Protein AF-A0A2H0A966-F1 (afdb_monomer_lite)

Sequence (208 aa):
MRVNFIVGMLAVIFGCLIMTAAPAPGAFFQKEFVVCQDQGNDVLCDPYVVRKDDYVTRLFQQRGEIAYRDFPMFLEIFKRLNPSVKNIDLIYPGQRVLVPLKIIAPNTLKGQATGTVTIPLITITNIPQQLQRNSLNYVVQPGDCVSALIAQKFGRYSTQPYKEAVEIFKYLNPQIKDLNRIHVGQAINIPVATVREEAWYPEVFDEA

pLDDT: mean 84.5, std 16.96, range [35.44, 98.06]

Secondary structure (DSSP, 8-state):
--------------------PPPPTTGGGEEEEEEEEETTEEEEEEEEE--TT--HHHHHHHH----GGGHHHHHHHHHHH-TT-SSTT---TT-EEEEEEEEE-TTSSTTGGGTEEEEEGGGTSSHHHHHHHTEEEEEPPTT--HHHHHHHHH-STTSHHHHHHHHHHHHH-TT-S-TT---TT-EEEEEPGGGGGSTTHHHHHT--

Structure (mmCIF, N/CA/C/O backbone):
data_AF-A0A2H0A966-F1
#
_entry.id   AF-A0A2H0A966-F1
#
loop_
_atom_site.group_PDB
_atom_site.id
_atom_site.type_symbol
_atom_site.label_atom_id
_atom_site.label_alt_id
_atom_site.label_comp_id
_atom_site.label_asym_id
_atom_site.label_entity_id
_atom_site.label_seq_id
_atom_site.pdbx_PDB_ins_code
_atom_site.Cartn_x
_atom_site.Cartn_y
_atom_site.Cartn_z
_atom_site.occupancy
_atom_site.B_iso_or_equiv
_atom_site.auth_seq_id
_atom_site.auth_comp_id
_atom_site.auth_asym_id
_atom_site.auth_atom_id
_atom_site.pdbx_PDB_model_num
ATOM 1 N N . MET A 1 1 ? 19.000 79.079 -10.962 1.00 39.50 1 MET A N 1
ATOM 2 C CA . MET A 1 1 ? 17.948 79.527 -11.903 1.00 39.50 1 MET A CA 1
ATOM 3 C C . MET A 1 1 ? 18.004 78.603 -13.116 1.00 39.50 1 MET A C 1
ATOM 5 O O . MET A 1 1 ? 19.088 78.483 -13.666 1.00 39.50 1 MET A O 1
ATOM 9 N N . ARG A 1 2 ? 16.861 77.995 -13.493 1.00 35.44 2 ARG A N 1
ATOM 10 C CA . ARG A 1 2 ? 16.616 77.072 -14.637 1.00 35.44 2 ARG A CA 1
ATOM 11 C C . ARG A 1 2 ? 17.158 75.637 -14.506 1.00 35.44 2 ARG A C 1
ATOM 13 O O . ARG A 1 2 ? 18.263 75.476 -14.021 1.00 35.44 2 ARG A O 1
ATOM 20 N N . VAL A 1 3 ? 16.541 74.568 -15.021 1.00 38.81 3 VAL A N 1
ATOM 21 C CA . VAL A 1 3 ? 15.155 74.060 -15.213 1.00 38.81 3 VAL A CA 1
ATOM 22 C C . VAL A 1 3 ? 15.354 72.631 -15.778 1.00 38.81 3 VAL A C 1
ATOM 24 O O . VAL A 1 3 ? 16.188 72.468 -16.658 1.00 38.81 3 VAL A O 1
ATOM 27 N N . ASN A 1 4 ? 14.598 71.658 -15.249 1.00 42.19 4 ASN A N 1
ATOM 28 C CA . ASN A 1 4 ? 14.149 70.345 -15.768 1.00 42.19 4 ASN A CA 1
ATOM 29 C C . ASN A 1 4 ? 15.058 69.434 -16.620 1.00 42.19 4 ASN A C 1
ATOM 31 O O . ASN A 1 4 ? 15.501 69.832 -17.685 1.00 42.19 4 ASN A O 1
ATOM 35 N N . PHE A 1 5 ? 15.065 68.131 -16.291 1.00 38.97 5 PHE A N 1
ATOM 36 C CA . PHE A 1 5 ? 14.658 67.080 -17.242 1.00 38.97 5 PHE A CA 1
ATOM 37 C C . PHE A 1 5 ? 14.145 65.827 -16.504 1.00 38.97 5 PHE A C 1
ATOM 39 O O . PHE A 1 5 ? 14.788 65.304 -15.599 1.00 38.97 5 PHE A O 1
ATOM 46 N N . ILE A 1 6 ? 12.949 65.384 -16.892 1.00 48.88 6 ILE A N 1
ATOM 47 C CA . ILE A 1 6 ? 12.287 64.137 -16.493 1.00 48.88 6 ILE A CA 1
ATOM 48 C C . ILE A 1 6 ? 12.904 63.002 -17.310 1.00 48.88 6 ILE A C 1
ATOM 50 O O . ILE A 1 6 ? 12.889 63.106 -18.531 1.00 48.88 6 ILE A O 1
ATOM 54 N N . VAL A 1 7 ? 13.327 61.903 -16.678 1.00 44.69 7 VAL A N 1
ATOM 55 C CA . VAL A 1 7 ? 13.296 60.563 -17.294 1.00 44.69 7 VAL A CA 1
ATOM 56 C C . VAL A 1 7 ? 13.016 59.543 -16.192 1.00 44.69 7 VAL A C 1
ATOM 58 O O . VAL A 1 7 ? 13.823 59.345 -15.287 1.00 44.69 7 VAL A O 1
ATOM 61 N N . GLY A 1 8 ? 11.837 58.928 -16.253 1.00 45.62 8 GLY A N 1
ATOM 62 C CA . GLY A 1 8 ? 11.511 57.758 -15.452 1.00 45.62 8 GLY A CA 1
ATOM 63 C C . GLY A 1 8 ? 12.193 56.511 -16.005 1.00 45.62 8 GLY A C 1
ATOM 64 O O . GLY A 1 8 ? 12.376 56.379 -17.212 1.00 45.62 8 GLY A O 1
ATOM 65 N N . MET A 1 9 ? 12.514 55.565 -15.126 1.00 41.78 9 MET A N 1
ATOM 66 C CA . MET A 1 9 ? 12.779 54.192 -15.539 1.00 41.78 9 MET A CA 1
ATOM 67 C C . MET A 1 9 ? 12.263 53.230 -14.468 1.00 41.78 9 MET A C 1
ATOM 69 O O . MET A 1 9 ? 12.910 52.956 -13.461 1.00 41.78 9 MET A O 1
ATOM 73 N N . LEU A 1 10 ? 11.040 52.755 -14.703 1.00 45.50 10 LEU A N 1
ATOM 74 C CA . LEU A 1 10 ? 10.488 51.532 -14.134 1.00 45.50 10 LEU A CA 1
ATOM 75 C C . LEU A 1 10 ? 11.339 50.357 -14.632 1.00 45.50 10 LEU A C 1
ATOM 77 O O . LEU A 1 10 ? 11.294 50.028 -15.815 1.00 45.50 10 LEU A O 1
ATOM 81 N N . ALA A 1 11 ? 12.085 49.709 -13.742 1.00 43.91 11 ALA A N 1
ATOM 82 C CA . ALA A 1 11 ? 12.645 48.388 -14.001 1.00 43.91 11 ALA A CA 1
ATOM 83 C C . ALA A 1 11 ? 11.802 47.360 -13.241 1.00 43.91 11 ALA A C 1
ATOM 85 O O . ALA A 1 11 ? 11.910 47.195 -12.027 1.00 43.91 11 ALA A O 1
ATOM 86 N N . VAL A 1 12 ? 10.902 46.716 -13.979 1.00 43.62 12 VAL A N 1
ATOM 87 C CA . VAL A 1 12 ? 10.066 45.607 -13.522 1.00 43.62 12 VAL A CA 1
ATOM 88 C C . VAL A 1 12 ? 10.977 44.408 -13.252 1.00 43.62 12 VAL A C 1
ATOM 90 O O . VAL A 1 12 ? 11.483 43.784 -14.182 1.00 43.62 12 VAL A O 1
ATOM 93 N N . ILE A 1 13 ? 11.194 44.071 -11.980 1.00 48.94 13 ILE A N 1
ATOM 94 C CA . ILE A 1 13 ? 11.837 42.810 -11.593 1.00 48.94 13 ILE A CA 1
ATOM 95 C C . ILE A 1 13 ? 10.749 41.735 -11.606 1.00 48.94 13 ILE A C 1
ATOM 97 O O . ILE A 1 13 ? 10.091 41.490 -10.601 1.00 48.94 13 ILE A O 1
ATOM 101 N N . PHE A 1 14 ? 10.541 41.101 -12.759 1.00 46.38 14 PHE A N 1
ATOM 102 C CA . PHE A 1 14 ? 9.759 39.867 -12.851 1.00 46.38 14 PHE A CA 1
ATOM 103 C C . PHE A 1 14 ? 10.709 38.687 -13.060 1.00 46.38 14 PHE A C 1
ATOM 105 O O . PHE A 1 14 ? 10.759 38.056 -14.111 1.00 46.38 14 PHE A O 1
ATOM 112 N N . GLY A 1 15 ? 11.517 38.413 -12.036 1.00 41.03 15 GLY A N 1
ATOM 113 C CA . GLY A 1 15 ? 12.249 37.156 -11.925 1.00 41.03 15 GLY A CA 1
ATOM 114 C C . GLY A 1 15 ? 11.288 36.072 -11.456 1.00 41.03 15 GLY A C 1
ATOM 115 O O . GLY A 1 15 ? 11.252 35.749 -10.273 1.00 41.03 15 GLY A O 1
ATOM 116 N N . CYS A 1 16 ? 10.464 35.552 -12.366 1.00 38.97 16 CYS A N 1
ATOM 117 C CA . CYS A 1 16 ? 9.608 34.406 -12.092 1.00 38.97 16 CYS A CA 1
ATOM 118 C C . CYS A 1 16 ? 10.504 33.166 -11.970 1.00 38.97 16 CYS A C 1
ATOM 120 O O . CYS A 1 16 ? 10.826 32.502 -12.954 1.00 38.97 16 CYS A O 1
ATOM 122 N N . LEU A 1 17 ? 10.969 32.896 -10.750 1.00 38.94 17 LEU A N 1
ATOM 123 C CA . LEU A 1 17 ? 11.635 31.654 -10.395 1.00 38.94 17 LEU A CA 1
ATOM 124 C C . LEU A 1 17 ? 10.557 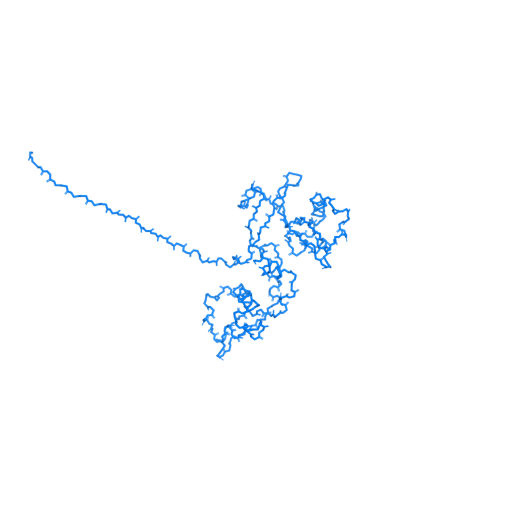30.565 -10.373 1.00 38.94 17 LEU A C 1
ATOM 126 O O . LEU A 1 17 ? 9.984 30.260 -9.329 1.00 38.94 17 LEU A O 1
ATOM 130 N N . ILE A 1 18 ? 10.232 30.004 -11.538 1.00 45.25 18 ILE A N 1
ATOM 131 C CA . ILE A 1 18 ? 9.401 28.803 -11.597 1.00 45.25 18 ILE A CA 1
ATOM 132 C C . ILE A 1 18 ? 10.290 27.650 -11.128 1.00 45.25 18 ILE A C 1
ATOM 134 O O . ILE A 1 18 ? 10.913 26.941 -11.913 1.00 45.25 18 ILE A O 1
ATOM 138 N N . MET A 1 19 ? 10.390 27.499 -9.809 1.00 36.38 19 MET A N 1
ATOM 139 C CA . MET A 1 19 ? 10.811 26.262 -9.170 1.00 36.38 19 MET A CA 1
ATOM 140 C C . MET A 1 19 ? 9.744 25.222 -9.514 1.00 36.38 19 MET A C 1
ATOM 142 O O . MET A 1 19 ? 8.790 25.024 -8.766 1.00 36.38 19 MET A O 1
ATOM 146 N N . THR A 1 20 ? 9.858 24.574 -10.673 1.00 43.41 20 THR A N 1
ATOM 147 C CA . THR A 1 20 ? 9.133 23.327 -10.900 1.00 43.41 20 THR A CA 1
ATOM 148 C C . THR A 1 20 ? 9.762 22.313 -9.955 1.00 43.41 20 THR A C 1
ATOM 150 O O . THR A 1 20 ? 10.803 21.729 -10.261 1.00 43.41 20 THR A O 1
ATOM 153 N N . ALA A 1 21 ? 9.186 22.166 -8.761 1.00 44.03 21 ALA A N 1
ATOM 154 C CA . ALA A 1 21 ? 9.512 21.056 -7.888 1.00 44.03 21 ALA A CA 1
ATOM 155 C C . ALA A 1 21 ? 9.319 19.783 -8.717 1.00 44.03 21 ALA A C 1
ATOM 157 O O . ALA A 1 21 ? 8.218 19.523 -9.207 1.00 44.03 21 ALA A O 1
ATOM 158 N N . ALA A 1 22 ? 10.400 19.033 -8.945 1.00 46.06 22 ALA A N 1
ATOM 159 C CA . ALA A 1 22 ? 10.276 17.704 -9.522 1.00 46.06 22 ALA A CA 1
ATOM 160 C C . ALA A 1 22 ? 9.264 16.933 -8.659 1.00 46.06 22 ALA A C 1
ATOM 162 O O . ALA A 1 22 ? 9.348 17.041 -7.429 1.00 46.06 22 ALA A O 1
ATOM 163 N N . PRO A 1 23 ? 8.296 16.210 -9.251 1.00 47.56 23 PRO A N 1
ATOM 164 C CA . PRO A 1 23 ? 7.365 15.425 -8.460 1.00 47.56 23 PRO A CA 1
ATOM 165 C C . PRO A 1 23 ? 8.189 14.503 -7.566 1.00 47.56 23 PRO A C 1
ATOM 167 O O . PRO A 1 23 ? 9.030 13.740 -8.048 1.00 47.56 23 PRO A O 1
ATOM 170 N N . ALA A 1 24 ? 8.015 14.654 -6.253 1.00 53.97 24 ALA A N 1
ATOM 171 C CA . ALA A 1 24 ? 8.735 13.847 -5.288 1.00 53.97 24 ALA A CA 1
ATOM 172 C C . ALA A 1 24 ? 8.464 12.364 -5.596 1.00 53.97 24 ALA A C 1
ATOM 174 O O . ALA A 1 24 ? 7.311 12.015 -5.885 1.00 53.97 24 ALA A O 1
ATOM 175 N N . PRO A 1 25 ? 9.482 11.485 -5.536 1.00 48.81 25 PRO A N 1
ATOM 176 C CA . PRO A 1 25 ? 9.254 10.046 -5.513 1.00 48.81 25 PRO A CA 1
ATOM 17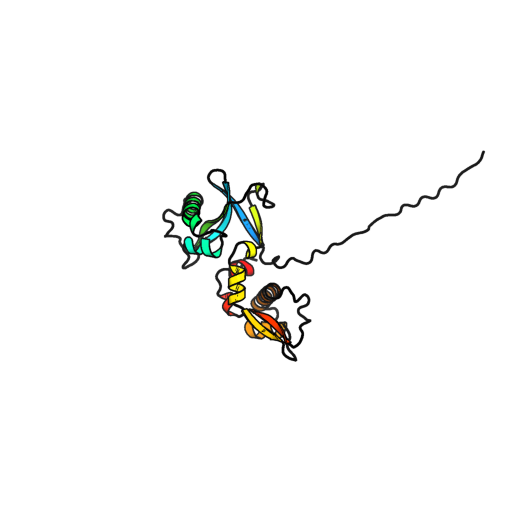7 C C . PRO A 1 25 ? 8.192 9.732 -4.448 1.00 48.81 25 PRO A C 1
ATOM 179 O O . PRO A 1 25 ? 8.438 9.925 -3.261 1.00 48.81 25 PRO A O 1
ATOM 182 N N . GLY A 1 26 ? 6.981 9.351 -4.868 1.00 53.91 26 GLY A N 1
ATOM 183 C CA . GLY A 1 26 ? 5.851 9.152 -3.950 1.00 53.91 26 GLY A CA 1
ATOM 184 C C . GLY A 1 26 ? 4.602 10.007 -4.187 1.00 53.91 26 GLY A C 1
ATOM 185 O O . GLY A 1 26 ? 3.620 9.816 -3.472 1.00 53.91 26 GLY A O 1
ATOM 186 N N . ALA A 1 27 ? 4.581 10.916 -5.169 1.00 58.97 27 ALA A N 1
ATOM 187 C CA . ALA A 1 27 ? 3.373 11.695 -5.487 1.00 58.97 27 ALA A CA 1
ATOM 188 C C . ALA A 1 27 ? 2.155 10.813 -5.848 1.00 58.97 27 ALA A C 1
ATOM 190 O O . ALA A 1 27 ? 1.026 11.187 -5.561 1.00 58.97 27 ALA A O 1
ATOM 191 N N . PHE A 1 28 ? 2.392 9.620 -6.402 1.00 63.03 28 PHE A N 1
ATOM 192 C CA . PHE A 1 28 ? 1.354 8.640 -6.750 1.00 63.03 28 PHE A CA 1
ATOM 193 C C . PHE A 1 28 ? 0.860 7.791 -5.574 1.00 63.03 28 PHE A C 1
ATOM 195 O O . PHE A 1 28 ? -0.130 7.090 -5.709 1.00 63.03 28 PHE A O 1
ATOM 202 N N . PHE A 1 29 ? 1.529 7.849 -4.423 1.00 74.38 29 PHE A N 1
ATOM 203 C CA . PHE A 1 29 ? 1.166 7.064 -3.245 1.00 74.38 29 PHE A CA 1
ATOM 204 C C . PHE A 1 29 ? 0.503 7.929 -2.169 1.00 74.38 29 PHE A C 1
ATOM 206 O O . PHE A 1 29 ? 0.542 7.564 -1.006 1.00 74.38 29 PHE A O 1
ATOM 213 N N . GLN A 1 30 ? -0.035 9.106 -2.488 1.00 80.94 30 GLN A N 1
ATOM 214 C CA . GLN A 1 30 ? -0.680 9.951 -1.477 1.00 80.94 30 GLN A CA 1
ATOM 215 C C . GLN A 1 30 ? -2.037 9.368 -1.079 1.00 80.94 30 GLN A C 1
ATOM 217 O O . GLN A 1 30 ? -2.846 9.055 -1.945 1.00 80.94 30 GLN A O 1
ATOM 222 N N . LYS A 1 31 ? -2.294 9.267 0.226 1.00 85.00 31 LYS A N 1
ATOM 223 C CA . LYS A 1 31 ? -3.598 8.883 0.774 1.00 85.00 31 LYS A CA 1
ATOM 224 C C . LYS A 1 31 ? -3.999 9.862 1.877 1.00 85.00 31 LYS A C 1
ATOM 226 O O . LYS A 1 31 ? -3.141 10.433 2.557 1.00 85.00 31 LYS A O 1
ATOM 231 N N . GLU A 1 32 ? -5.301 10.080 2.026 1.00 88.94 32 GLU A N 1
ATOM 232 C CA . GLU A 1 32 ? -5.861 10.825 3.151 1.00 88.94 32 GLU A CA 1
ATOM 233 C C . GLU A 1 32 ? -6.020 9.926 4.379 1.00 88.94 32 GLU A C 1
ATOM 235 O O . GLU A 1 32 ? -6.570 8.827 4.311 1.00 88.94 32 GLU A O 1
ATOM 240 N N . PHE A 1 33 ? -5.557 10.428 5.516 1.00 91.75 33 PHE A N 1
ATOM 241 C CA . PHE A 1 33 ? -5.664 9.797 6.823 1.00 91.75 33 PHE A CA 1
ATOM 242 C C . PHE A 1 33 ? -6.430 10.707 7.760 1.00 91.75 33 PHE A C 1
ATOM 244 O O . PHE A 1 33 ? -6.385 11.931 7.639 1.00 91.75 33 PHE A O 1
ATOM 251 N N . VAL A 1 34 ? -7.095 10.104 8.733 1.00 95.00 34 VAL A N 1
ATOM 252 C CA . VAL A 1 34 ? -7.876 10.827 9.733 1.00 95.00 34 VAL A CA 1
ATOM 253 C C . VAL A 1 34 ? -7.037 10.994 10.990 1.00 95.00 34 VAL A C 1
ATOM 255 O O . VAL A 1 34 ? -6.299 10.093 11.379 1.00 95.00 34 VAL A O 1
ATOM 258 N N . VAL A 1 35 ? -7.156 12.143 11.645 1.00 95.69 35 VAL A N 1
ATOM 259 C CA . VAL A 1 35 ? -6.609 12.343 12.987 1.00 95.69 35 VAL A CA 1
ATOM 260 C C . VAL A 1 35 ? -7.732 12.121 13.989 1.00 95.69 35 VAL A C 1
ATOM 262 O O . VAL A 1 35 ? -8.667 12.914 14.083 1.00 95.69 35 VAL A O 1
ATOM 265 N N . CYS A 1 36 ? -7.650 11.012 14.716 1.00 95.12 36 CYS A N 1
ATOM 266 C CA . CYS A 1 36 ? -8.582 10.655 15.773 1.00 95.12 36 CYS A CA 1
ATOM 267 C C . CYS A 1 36 ? -8.100 11.212 17.118 1.00 95.12 36 CYS A C 1
ATOM 269 O O . CYS A 1 36 ? -6.903 11.231 17.387 1.00 95.12 36 CYS A O 1
ATOM 271 N N . GLN A 1 37 ? -9.029 11.595 17.991 1.00 94.81 37 GLN A N 1
ATOM 272 C CA . GLN A 1 37 ? -8.729 11.877 19.396 1.00 94.81 37 GLN A CA 1
ATOM 273 C C . GLN A 1 37 ? -8.962 10.620 20.232 1.00 94.81 37 GLN A C 1
ATOM 275 O O . GLN A 1 37 ? -10.067 10.077 20.222 1.00 94.81 37 GLN A O 1
ATOM 280 N N . ASP A 1 38 ? -7.955 10.188 20.989 1.00 95.69 38 ASP A N 1
ATOM 281 C CA . ASP A 1 38 ? -8.101 9.126 21.985 1.00 95.69 38 ASP A CA 1
ATOM 282 C C . ASP A 1 38 ? -7.413 9.514 23.297 1.00 95.69 38 ASP A C 1
ATOM 284 O O . ASP A 1 38 ? -6.197 9.690 23.362 1.00 95.69 38 ASP A O 1
ATOM 288 N N . GLN A 1 39 ? -8.216 9.675 24.355 1.00 94.50 39 GLN A N 1
ATOM 289 C CA . GLN A 1 39 ? -7.746 9.994 25.711 1.00 94.50 39 GLN A CA 1
ATOM 290 C C . GLN A 1 39 ? -6.785 11.202 25.781 1.00 94.50 39 GLN A C 1
ATOM 292 O O . GLN A 1 39 ? -5.843 11.213 26.569 1.00 94.50 39 GLN A O 1
ATOM 297 N N . GLY A 1 40 ? -7.034 12.228 24.960 1.00 91.62 40 GLY A N 1
ATOM 298 C CA . GLY A 1 40 ? -6.217 13.445 24.895 1.00 91.62 40 GLY A CA 1
ATOM 299 C C . GLY A 1 40 ? -4.986 13.347 23.990 1.00 91.62 40 GLY A C 1
ATOM 300 O O . GLY A 1 40 ? -4.182 14.276 23.979 1.00 91.62 40 GLY A O 1
ATOM 301 N N . ASN A 1 41 ? -4.835 12.251 23.242 1.00 94.44 41 ASN A N 1
ATOM 302 C CA . ASN A 1 41 ? -3.789 12.086 22.241 1.00 94.44 41 ASN A CA 1
ATOM 303 C C . ASN A 1 41 ? -4.366 12.164 20.827 1.00 94.44 41 ASN A C 1
ATOM 305 O O . ASN A 1 41 ? -5.414 11.579 20.538 1.00 94.44 41 ASN A O 1
ATOM 309 N N . ASP A 1 42 ? -3.611 12.793 19.931 1.00 95.56 42 ASP A N 1
ATOM 310 C CA . ASP A 1 42 ? -3.845 12.718 18.495 1.00 95.56 42 ASP A CA 1
ATOM 311 C C . ASP A 1 42 ? -3.308 11.380 17.975 1.00 95.56 42 ASP A C 1
ATOM 313 O O . ASP A 1 42 ? -2.128 11.047 18.130 1.00 95.56 42 ASP A O 1
ATOM 317 N N . VAL A 1 43 ? -4.173 10.611 17.324 1.00 95.19 43 VAL A N 1
ATOM 318 C CA . VAL A 1 43 ? -3.846 9.318 16.730 1.00 95.19 43 VAL A CA 1
ATOM 319 C C . VAL A 1 43 ? -4.049 9.410 15.228 1.00 95.19 43 VAL A C 1
ATOM 321 O O . VAL A 1 43 ? -5.142 9.715 14.755 1.00 95.19 43 VAL A O 1
ATOM 324 N N . LEU A 1 44 ? -2.998 9.124 14.466 1.00 94.69 44 LEU A N 1
ATOM 325 C CA . LEU A 1 44 ? -3.110 8.976 13.022 1.00 94.69 44 LEU A CA 1
ATOM 326 C C . LEU A 1 44 ? -3.840 7.666 12.717 1.00 94.69 44 LEU A C 1
ATOM 328 O O . LEU A 1 44 ? -3.378 6.599 13.120 1.00 94.69 44 LEU A O 1
ATOM 332 N N . CYS A 1 45 ? -4.956 7.752 12.007 1.00 94.62 45 CYS A N 1
ATOM 333 C CA . CYS A 1 45 ? -5.847 6.646 11.694 1.00 94.62 45 CYS A CA 1
ATOM 334 C C . CYS A 1 45 ? -5.973 6.455 10.182 1.00 94.62 45 CYS A C 1
ATOM 336 O O . CYS A 1 45 ? -6.168 7.420 9.444 1.00 94.62 45 CYS A O 1
ATOM 338 N N . ASP A 1 46 ? -5.949 5.202 9.737 1.00 92.69 46 ASP A N 1
ATOM 339 C CA . ASP A 1 46 ? -6.302 4.812 8.376 1.00 92.69 46 ASP A CA 1
ATOM 340 C C . ASP A 1 46 ? -7.769 4.360 8.307 1.00 92.69 46 ASP A C 1
ATOM 342 O O . ASP A 1 46 ? -8.116 3.336 8.912 1.00 92.69 46 ASP A O 1
ATOM 346 N N . PRO A 1 47 ? -8.651 5.089 7.599 1.00 93.00 47 PRO A N 1
ATOM 347 C CA . PRO A 1 47 ? -9.955 4.570 7.219 1.00 93.00 47 PRO A CA 1
ATOM 348 C C . PRO A 1 47 ? -9.780 3.357 6.304 1.00 93.00 47 PRO A C 1
ATOM 3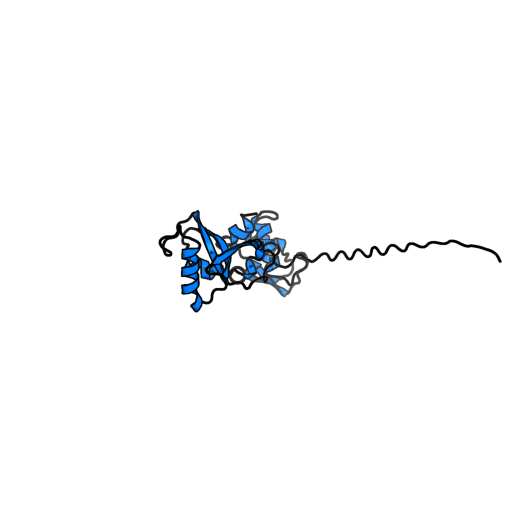50 O O . PRO A 1 47 ? -9.201 3.446 5.219 1.00 93.00 47 PRO A O 1
ATOM 353 N N . TYR A 1 48 ? -10.303 2.215 6.736 1.00 91.38 48 TYR A N 1
ATOM 354 C CA . TYR A 1 48 ? -10.093 0.952 6.047 1.00 91.38 48 TYR A CA 1
ATOM 355 C C . TYR A 1 48 ? -11.384 0.153 5.896 1.00 91.38 48 TYR A C 1
ATOM 357 O O . TYR A 1 48 ? -12.215 0.091 6.805 1.00 91.38 48 TYR A O 1
ATOM 365 N N . VAL A 1 49 ? -11.533 -0.480 4.734 1.00 92.31 49 VAL A N 1
ATOM 366 C CA . VAL A 1 49 ? -12.581 -1.464 4.467 1.00 92.31 49 VAL A CA 1
ATOM 367 C C . VAL A 1 49 ? -11.955 -2.843 4.591 1.00 92.31 49 VAL A C 1
ATOM 369 O O . VAL A 1 49 ? -11.112 -3.224 3.783 1.00 92.31 49 VAL A O 1
ATOM 372 N N . VAL A 1 50 ? -12.376 -3.586 5.609 1.00 92.75 50 VAL A N 1
ATOM 373 C CA . VAL A 1 50 ? -11.878 -4.929 5.909 1.00 92.75 50 VAL A CA 1
ATOM 374 C C . VAL A 1 50 ? -12.035 -5.836 4.691 1.00 92.75 50 VAL A C 1
ATOM 376 O O . VAL A 1 50 ? -13.086 -5.860 4.049 1.00 92.75 50 VAL A O 1
ATOM 379 N N . ARG A 1 51 ? -10.994 -6.601 4.372 1.00 90.88 51 ARG A N 1
ATOM 380 C CA . ARG A 1 51 ? -10.982 -7.574 3.280 1.00 90.88 51 ARG A CA 1
ATOM 381 C C . ARG A 1 51 ? -11.072 -8.996 3.805 1.00 90.88 51 ARG A C 1
ATOM 383 O O . ARG A 1 51 ? -11.011 -9.266 5.003 1.00 90.88 51 ARG A O 1
ATOM 390 N N . LYS A 1 52 ? -11.249 -9.930 2.872 1.00 90.19 52 LYS A N 1
ATOM 391 C CA . LYS A 1 52 ? -11.177 -11.356 3.173 1.00 90.19 52 LYS A CA 1
ATOM 392 C C . LYS A 1 52 ? -9.816 -11.685 3.798 1.00 90.19 52 LYS A C 1
ATOM 394 O O . LYS A 1 52 ? -8.793 -11.196 3.334 1.00 90.19 52 LYS A O 1
ATOM 399 N N . ASP A 1 53 ? -9.843 -12.518 4.835 1.00 89.50 53 ASP A N 1
ATOM 400 C CA . ASP A 1 53 ? -8.675 -13.004 5.579 1.00 89.50 53 ASP A CA 1
ATOM 401 C C . ASP A 1 53 ? -7.922 -11.935 6.397 1.00 89.50 53 ASP A C 1
ATOM 403 O O . ASP A 1 53 ? -6.836 -12.210 6.913 1.00 89.50 53 ASP A O 1
ATOM 407 N N . ASP A 1 54 ? -8.491 -10.737 6.561 1.00 91.88 54 ASP A N 1
ATOM 408 C CA . ASP A 1 54 ? -7.957 -9.726 7.471 1.00 91.88 54 ASP A CA 1
ATOM 409 C C . ASP A 1 54 ? -8.224 -10.068 8.939 1.00 91.88 54 ASP A C 1
ATOM 411 O O . ASP A 1 54 ? -9.270 -10.592 9.318 1.00 91.88 54 ASP A O 1
ATOM 415 N N . TYR A 1 55 ? -7.273 -9.687 9.786 1.00 93.88 55 TYR A N 1
ATOM 416 C CA . TYR A 1 55 ? -7.412 -9.645 11.237 1.00 93.88 55 TYR A CA 1
ATOM 417 C C . TYR A 1 55 ? -6.615 -8.452 11.770 1.00 93.88 55 TYR A C 1
ATOM 419 O O . TYR A 1 55 ? -5.638 -8.014 11.158 1.00 93.88 55 TYR A O 1
ATOM 427 N N . VAL A 1 56 ? -7.025 -7.902 12.912 1.00 92.69 56 VAL A N 1
ATOM 428 C CA . VAL A 1 56 ? -6.558 -6.581 13.372 1.00 92.69 56 VAL A CA 1
ATOM 429 C C . VAL A 1 56 ? -5.040 -6.506 13.541 1.00 92.69 56 VAL A C 1
ATOM 431 O O . VAL A 1 56 ? -4.419 -5.532 13.116 1.00 92.69 56 VAL A O 1
ATOM 434 N N . THR A 1 57 ? -4.404 -7.551 14.076 1.00 90.06 57 THR A N 1
ATOM 435 C CA . THR A 1 57 ? -2.943 -7.552 14.252 1.00 90.06 57 THR A CA 1
ATOM 436 C C . THR A 1 57 ? -2.183 -7.535 12.921 1.00 90.06 57 THR A C 1
ATOM 438 O O . THR A 1 57 ? -1.130 -6.905 12.849 1.00 90.06 57 THR A O 1
ATOM 441 N N . ARG A 1 58 ? -2.719 -8.131 11.842 1.00 89.00 58 ARG A N 1
ATOM 442 C CA . ARG A 1 58 ? -2.147 -8.010 10.487 1.00 89.00 58 ARG A CA 1
ATOM 443 C C . ARG A 1 58 ? -2.250 -6.580 9.973 1.00 89.00 58 ARG A C 1
ATOM 445 O O . ARG A 1 58 ? -1.284 -6.083 9.403 1.00 89.00 58 ARG A O 1
ATOM 452 N N . LEU A 1 59 ? -3.385 -5.916 10.194 1.00 90.12 59 LEU A N 1
ATOM 453 C CA . LEU A 1 59 ? -3.577 -4.529 9.762 1.00 90.12 59 LEU A CA 1
ATOM 454 C C . LEU A 1 59 ? -2.556 -3.598 10.425 1.00 90.12 59 LEU A C 1
ATOM 456 O O . LEU A 1 59 ? -1.924 -2.802 9.735 1.00 90.12 59 LEU A O 1
ATOM 460 N N . PHE A 1 60 ? -2.313 -3.762 11.728 1.00 90.44 60 PHE A N 1
ATOM 461 C CA . PHE A 1 60 ? -1.264 -3.022 12.439 1.00 90.44 60 PHE A CA 1
ATOM 462 C C . PHE A 1 60 ? 0.127 -3.299 11.887 1.00 90.44 60 PHE A C 1
ATOM 464 O O . PHE A 1 60 ? 0.883 -2.365 11.644 1.00 90.44 60 PHE A O 1
ATOM 471 N N . GLN A 1 61 ? 0.451 -4.569 11.637 1.00 86.19 61 GLN A N 1
ATOM 472 C CA . GLN A 1 61 ? 1.745 -4.943 11.072 1.00 86.19 61 GLN A CA 1
ATOM 473 C C . GLN A 1 61 ? 1.971 -4.361 9.676 1.00 86.19 61 GLN A C 1
ATOM 475 O O . GLN A 1 61 ? 3.108 -4.059 9.339 1.00 86.19 61 GLN A O 1
ATOM 480 N N . GLN A 1 62 ? 0.927 -4.239 8.853 1.00 83.88 62 GLN A N 1
ATOM 481 C CA . GLN A 1 62 ? 1.044 -3.793 7.462 1.00 83.88 62 GLN A CA 1
ATOM 482 C C . GLN A 1 62 ? 1.006 -2.269 7.293 1.00 83.88 62 GLN A C 1
ATOM 484 O O . GLN A 1 62 ? 1.601 -1.764 6.337 1.00 83.88 62 GLN A O 1
ATOM 489 N N . ARG A 1 63 ? 0.297 -1.555 8.178 1.00 81.31 63 ARG A N 1
ATOM 490 C CA . ARG A 1 63 ? -0.063 -0.137 7.992 1.00 81.31 63 ARG A CA 1
ATOM 491 C C . ARG A 1 63 ? 0.455 0.809 9.072 1.00 81.31 63 ARG A C 1
ATOM 493 O O . ARG A 1 63 ? 0.323 2.015 8.904 1.00 81.31 63 ARG A O 1
ATOM 500 N N . GLY A 1 64 ? 0.945 0.283 10.194 1.00 75.12 64 GLY A N 1
ATOM 501 C CA . GLY A 1 64 ? 1.340 1.077 11.351 1.00 75.12 64 GLY A CA 1
ATOM 502 C C . GLY A 1 64 ? 2.838 1.027 11.621 1.00 75.12 64 GLY A C 1
ATOM 503 O O . GLY A 1 64 ? 3.487 -0.005 11.466 1.00 75.12 64 GLY A O 1
ATOM 504 N N . GLU A 1 65 ? 3.371 2.127 12.144 1.00 79.50 65 GLU A N 1
ATOM 505 C CA . GLU A 1 65 ? 4.707 2.178 12.751 1.00 79.50 65 GLU A CA 1
ATOM 506 C C . GLU A 1 65 ? 4.612 1.794 14.238 1.00 79.50 65 GLU A C 1
ATOM 508 O O . GLU A 1 65 ? 5.055 2.521 15.128 1.00 79.50 65 GLU A O 1
ATOM 513 N N . ILE A 1 66 ? 3.967 0.665 14.531 1.00 83.00 66 ILE A N 1
ATOM 514 C CA . ILE A 1 66 ? 3.703 0.240 15.906 1.00 83.00 66 ILE A CA 1
ATOM 515 C C . ILE A 1 66 ? 4.767 -0.783 16.296 1.00 83.00 66 ILE A C 1
ATOM 517 O O . ILE A 1 66 ? 4.891 -1.843 15.680 1.00 83.00 66 ILE A O 1
ATOM 521 N N . ALA A 1 67 ? 5.540 -0.499 17.343 1.00 78.56 67 ALA A N 1
ATOM 522 C CA . ALA A 1 67 ? 6.425 -1.509 17.907 1.00 78.56 67 ALA A CA 1
ATOM 523 C C . ALA A 1 67 ? 5.589 -2.616 18.570 1.00 78.56 67 ALA A C 1
ATOM 525 O O . ALA A 1 67 ? 4.575 -2.336 19.201 1.00 78.56 67 ALA A O 1
ATOM 526 N N . TYR A 1 68 ? 6.037 -3.875 18.501 1.00 81.12 68 TYR A N 1
ATOM 527 C CA . TYR A 1 68 ? 5.291 -5.017 19.059 1.00 81.12 68 TYR A CA 1
ATOM 528 C C . TYR A 1 68 ? 4.876 -4.819 20.530 1.00 81.12 68 TYR A C 1
ATOM 530 O O . TYR A 1 68 ? 3.773 -5.183 20.926 1.00 81.12 68 TYR A O 1
ATOM 538 N N . ARG A 1 69 ? 5.734 -4.175 21.333 1.00 84.81 69 ARG A N 1
ATOM 539 C CA . ARG A 1 69 ? 5.457 -3.844 22.743 1.00 84.81 69 ARG A CA 1
ATOM 540 C C . ARG A 1 69 ? 4.252 -2.912 22.939 1.00 84.81 69 ARG A C 1
ATOM 542 O O . ARG A 1 69 ? 3.624 -2.957 23.989 1.00 84.81 69 ARG A O 1
ATOM 549 N N . ASP A 1 70 ? 3.938 -2.095 21.938 1.00 90.44 70 ASP A N 1
ATOM 550 C CA . ASP A 1 70 ? 2.876 -1.091 21.980 1.00 90.44 70 ASP A CA 1
ATOM 551 C C . ASP A 1 70 ? 1.553 -1.653 21.419 1.00 90.44 70 ASP A C 1
ATOM 553 O O . ASP A 1 70 ? 0.506 -1.020 21.548 1.00 90.44 70 ASP A O 1
ATOM 557 N N . PHE A 1 71 ? 1.552 -2.874 20.860 1.00 90.19 71 PHE A N 1
ATOM 558 C CA . PHE A 1 71 ? 0.354 -3.514 20.298 1.00 90.19 71 PHE A CA 1
ATOM 559 C C . PHE A 1 71 ? -0.824 -3.563 21.280 1.00 90.19 71 PHE A C 1
ATOM 561 O O . PHE A 1 71 ? -1.919 -3.188 20.865 1.00 90.19 71 PHE A O 1
ATOM 568 N N . PRO A 1 72 ? -0.661 -3.956 22.563 1.00 93.50 72 PRO A N 1
ATOM 569 C CA . PRO A 1 72 ? -1.780 -3.972 23.506 1.00 93.50 72 PRO A CA 1
ATOM 570 C C . PRO A 1 72 ? -2.464 -2.607 23.641 1.00 93.50 72 PRO A C 1
ATOM 572 O O . PRO A 1 72 ? -3.689 -2.529 23.622 1.00 93.50 72 PRO A O 1
ATOM 575 N N . MET A 1 73 ? -1.683 -1.524 23.697 1.00 94.56 73 MET A N 1
ATOM 576 C CA . MET A 1 73 ? -2.214 -0.162 23.751 1.00 94.56 73 MET A CA 1
ATOM 577 C C . MET A 1 73 ? -3.001 0.171 22.477 1.00 94.56 73 MET A C 1
ATOM 579 O O . MET A 1 73 ? -4.123 0.665 22.562 1.00 94.56 73 MET A O 1
ATOM 583 N N . PHE A 1 74 ? -2.459 -0.148 21.301 1.00 95.25 74 PHE A N 1
ATOM 584 C CA . PHE A 1 74 ? -3.132 0.109 20.024 1.00 95.25 74 PHE A CA 1
ATOM 585 C C . PHE A 1 74 ? -4.391 -0.738 19.813 1.00 95.25 74 PHE A C 1
ATOM 587 O O . PHE A 1 74 ? -5.346 -0.252 19.212 1.00 95.25 74 PHE A O 1
ATOM 594 N N . LEU A 1 75 ? -4.449 -1.964 20.344 1.00 94.81 75 LEU A N 1
ATOM 595 C CA . LEU A 1 75 ? -5.671 -2.776 20.339 1.00 94.81 75 LEU A CA 1
ATOM 596 C C . LEU A 1 75 ? -6.778 -2.107 21.165 1.00 94.81 75 LEU A C 1
ATOM 598 O O . LEU A 1 75 ? -7.933 -2.084 20.743 1.00 94.81 75 LEU A O 1
ATOM 602 N N . GLU A 1 76 ? -6.435 -1.518 22.311 1.00 95.25 76 GLU A N 1
ATOM 603 C CA . GLU A 1 76 ? -7.390 -0.778 23.140 1.00 95.25 76 GLU A CA 1
ATOM 604 C C . GLU A 1 76 ? -7.851 0.530 22.474 1.00 95.25 76 GLU A C 1
ATOM 606 O O . GLU A 1 76 ? -9.046 0.833 22.495 1.00 95.25 76 GLU A O 1
ATOM 611 N N . ILE A 1 77 ? -6.944 1.264 21.816 1.00 96.44 77 ILE A N 1
ATOM 612 C CA . ILE A 1 77 ? -7.302 2.428 20.984 1.00 96.44 77 ILE A CA 1
ATOM 613 C C . ILE A 1 77 ? -8.258 1.990 19.867 1.00 96.44 77 ILE A C 1
ATOM 615 O O . ILE A 1 77 ? -9.319 2.582 19.687 1.00 96.44 77 ILE A O 1
ATOM 619 N N . PHE A 1 78 ? -7.938 0.910 19.149 1.00 96.38 78 PHE A N 1
ATOM 620 C CA . PHE A 1 78 ? -8.777 0.395 18.069 1.00 96.38 78 PHE A CA 1
ATOM 621 C C . PHE A 1 78 ? -10.181 0.029 18.550 1.00 96.38 78 PHE A C 1
ATOM 623 O O . PHE A 1 78 ? -11.146 0.403 17.890 1.00 96.38 78 PHE A O 1
ATOM 630 N N . LYS A 1 79 ? -10.331 -0.630 19.708 1.00 95.69 79 LYS A N 1
ATOM 631 C CA . LYS A 1 79 ? -11.658 -0.925 20.282 1.00 95.69 79 LYS A CA 1
ATOM 632 C C . LYS A 1 79 ? -12.464 0.345 20.555 1.00 95.69 79 LYS A C 1
ATOM 634 O O . LYS A 1 79 ? -13.651 0.386 20.245 1.00 95.69 79 LYS A O 1
ATOM 639 N N . ARG A 1 80 ? -11.834 1.385 21.115 1.00 96.44 80 ARG A N 1
ATOM 640 C CA . ARG A 1 80 ? -12.508 2.661 21.415 1.00 96.44 80 ARG A CA 1
ATOM 641 C C . ARG A 1 80 ? -12.903 3.425 20.157 1.00 96.44 80 ARG A C 1
ATOM 643 O O . ARG A 1 80 ? -14.004 3.965 20.105 1.00 96.44 80 ARG A O 1
ATOM 650 N N . LEU A 1 81 ? -12.042 3.431 19.141 1.00 96.75 81 LEU A N 1
ATOM 651 C CA . LEU A 1 81 ? -12.319 4.072 17.853 1.00 96.75 81 LEU A CA 1
ATOM 652 C C . LEU A 1 81 ? -13.347 3.303 17.011 1.00 96.75 81 LEU A C 1
ATOM 654 O O . LEU A 1 81 ? -13.997 3.892 16.152 1.00 96.75 81 LEU A O 1
ATOM 658 N N . ASN A 1 82 ? -13.517 2.002 17.259 1.00 96.94 82 ASN A N 1
ATOM 659 C CA . ASN A 1 82 ? -14.408 1.125 16.503 1.00 96.94 82 ASN A CA 1
ATOM 660 C C . ASN A 1 82 ? -15.441 0.444 17.415 1.00 96.94 82 ASN A C 1
ATOM 662 O O . ASN A 1 82 ? -15.442 -0.783 17.525 1.00 96.94 82 ASN A O 1
ATOM 666 N N . PRO A 1 83 ? -16.375 1.191 18.033 1.00 94.75 83 PRO A N 1
ATOM 667 C CA . PRO A 1 83 ? -17.351 0.624 18.970 1.00 94.75 83 PRO A CA 1
ATOM 668 C C . PRO A 1 83 ? -18.300 -0.408 18.331 1.00 94.75 83 PRO A C 1
ATOM 670 O O . PRO A 1 83 ? -18.941 -1.189 19.034 1.00 94.75 83 PRO A O 1
ATOM 673 N N . SER A 1 84 ? -18.399 -0.436 16.997 1.00 91.94 84 SER A N 1
ATOM 674 C CA . SER A 1 84 ? -19.127 -1.469 16.251 1.00 91.94 84 SER A CA 1
ATOM 675 C C . SER A 1 84 ? -18.416 -2.832 16.257 1.00 91.94 84 SER A C 1
ATOM 677 O O . SER A 1 84 ? -19.074 -3.863 16.103 1.00 91.94 84 SER A O 1
ATOM 679 N N . VAL A 1 85 ? -17.096 -2.866 16.471 1.00 93.88 85 VAL A N 1
ATOM 680 C CA . VAL A 1 85 ? -16.286 -4.086 16.582 1.00 93.88 85 VAL A CA 1
ATOM 681 C C . VAL A 1 85 ? -16.324 -4.580 18.030 1.00 93.88 85 VAL A C 1
ATOM 683 O O . VAL A 1 85 ? -15.489 -4.231 18.859 1.00 93.88 85 VAL A O 1
ATOM 686 N N . LYS A 1 86 ? -17.315 -5.417 18.354 1.00 87.62 86 LYS A N 1
ATOM 687 C CA . LYS A 1 86 ? -17.483 -5.968 19.715 1.00 87.62 86 LYS A CA 1
ATOM 688 C C . LYS A 1 86 ? -16.395 -6.971 20.103 1.00 87.62 86 LYS A C 1
ATOM 690 O O . LYS A 1 86 ? -16.059 -7.088 21.277 1.00 87.62 86 LYS A O 1
ATOM 695 N N . ASN A 1 87 ? -15.882 -7.712 19.124 1.00 90.12 87 ASN A N 1
ATOM 696 C CA . ASN A 1 87 ? -14.787 -8.653 19.298 1.00 90.12 87 ASN A CA 1
ATOM 697 C C . ASN A 1 87 ? -13.699 -8.325 18.273 1.00 90.12 87 ASN A C 1
ATOM 699 O O . ASN A 1 87 ? -13.957 -8.347 17.074 1.00 90.12 87 ASN A O 1
ATOM 703 N N . ILE A 1 88 ? -12.496 -8.024 18.756 1.00 87.69 88 ILE A N 1
ATOM 704 C CA . ILE A 1 88 ? -11.359 -7.615 17.925 1.00 87.69 88 ILE A CA 1
ATOM 705 C C . ILE A 1 88 ? -10.838 -8.743 17.025 1.00 87.69 88 ILE A C 1
ATOM 707 O O . ILE A 1 88 ? -10.268 -8.471 15.972 1.00 87.69 88 ILE A O 1
ATOM 711 N N . ASP A 1 89 ? -11.091 -9.995 17.410 1.00 89.38 89 ASP A N 1
ATOM 712 C CA . ASP A 1 89 ? -10.744 -11.176 16.618 1.00 89.38 89 ASP A CA 1
ATOM 713 C C . ASP A 1 89 ? -11.770 -11.452 15.505 1.00 89.38 89 ASP A C 1
ATOM 715 O O . ASP A 1 89 ? -11.563 -12.335 14.676 1.00 89.38 89 ASP A O 1
ATOM 719 N N . LEU A 1 90 ? -12.885 -10.708 15.475 1.00 90.69 90 LEU A N 1
ATOM 720 C CA . LEU A 1 90 ? -13.976 -10.877 14.517 1.00 90.69 90 LEU A CA 1
ATOM 721 C C . LEU A 1 90 ? -14.266 -9.561 13.794 1.00 90.69 90 LEU A C 1
ATOM 723 O O . LEU A 1 90 ? -15.162 -8.800 14.165 1.00 90.69 90 LEU A O 1
ATOM 727 N N . ILE A 1 91 ? -13.517 -9.333 12.720 1.00 94.62 91 ILE A N 1
ATOM 728 C CA . ILE A 1 91 ? -13.822 -8.320 11.710 1.00 94.62 91 ILE A CA 1
ATOM 729 C C . ILE A 1 91 ? -14.300 -9.006 10.429 1.00 94.62 91 ILE A C 1
ATOM 731 O O . ILE A 1 91 ? -13.826 -10.087 10.083 1.00 94.62 91 ILE A O 1
ATOM 735 N N . TYR A 1 92 ? -15.260 -8.397 9.734 1.00 93.50 92 TYR A N 1
ATOM 736 C CA . TYR A 1 92 ? -15.899 -9.003 8.562 1.00 93.50 92 TYR A CA 1
ATOM 737 C C . TYR A 1 92 ? -15.536 -8.265 7.274 1.00 93.50 92 TYR A C 1
ATOM 739 O O . TYR A 1 92 ? -15.477 -7.035 7.288 1.00 93.50 92 TYR A O 1
ATOM 747 N N . PRO A 1 93 ? -15.364 -8.966 6.138 1.00 95.00 93 PRO A N 1
ATOM 748 C CA . PRO A 1 93 ? -15.161 -8.314 4.849 1.00 95.00 93 PRO A CA 1
ATOM 749 C C . PRO A 1 93 ? -16.248 -7.268 4.553 1.00 95.00 93 PRO A C 1
ATOM 751 O O . PRO A 1 93 ? -17.433 -7.512 4.772 1.00 95.00 93 PRO A O 1
ATOM 754 N N . GLY A 1 94 ? -15.843 -6.097 4.064 1.00 92.81 94 GLY A N 1
ATOM 755 C CA . GLY A 1 94 ? -16.712 -4.945 3.810 1.00 92.81 94 GLY A CA 1
ATOM 756 C C . GLY A 1 94 ? -16.961 -4.045 5.028 1.00 92.81 94 GLY A C 1
ATOM 757 O O . GLY A 1 94 ? -17.497 -2.947 4.873 1.00 92.81 94 GLY A O 1
ATOM 758 N N . GLN A 1 95 ? -16.564 -4.458 6.235 1.00 95.00 95 GLN A N 1
ATOM 759 C CA . GLN A 1 95 ? -16.703 -3.636 7.434 1.00 95.00 95 GLN A CA 1
ATOM 760 C C . GLN A 1 95 ? -15.757 -2.431 7.379 1.00 95.00 95 GLN A C 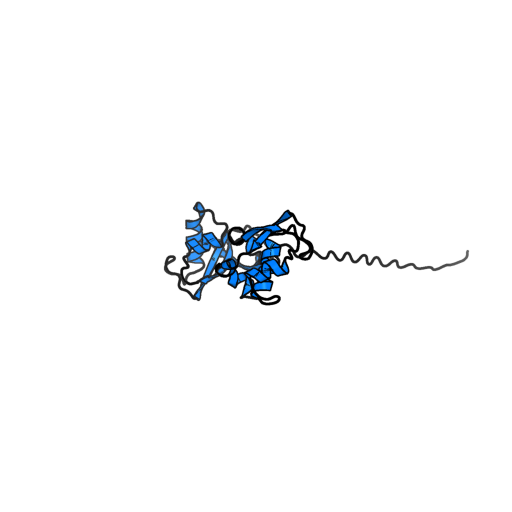1
ATOM 762 O O . GLN A 1 95 ? -14.568 -2.577 7.111 1.00 95.00 95 GLN A O 1
ATOM 767 N N . ARG A 1 96 ? -16.276 -1.231 7.660 1.00 95.00 96 ARG A N 1
ATOM 768 C CA . ARG A 1 96 ? -15.463 -0.012 7.778 1.00 95.00 96 ARG A CA 1
ATOM 769 C C . ARG A 1 96 ? -14.908 0.109 9.192 1.00 95.00 96 ARG A C 1
ATOM 771 O O . ARG A 1 96 ? -15.677 0.045 10.151 1.00 95.00 96 ARG A O 1
ATOM 778 N N . VAL A 1 97 ? -13.599 0.301 9.302 1.00 96.00 97 VAL A N 1
ATOM 779 C CA . VAL A 1 97 ? -12.881 0.476 10.568 1.00 96.00 97 VAL A CA 1
ATOM 780 C C . VAL A 1 97 ? -11.858 1.608 10.462 1.00 96.00 97 VAL A C 1
ATOM 782 O O . VAL A 1 97 ? -11.374 1.926 9.379 1.00 96.00 97 VAL A O 1
ATOM 785 N N . LEU A 1 98 ? -11.519 2.207 11.598 1.00 95.94 98 LEU A N 1
ATOM 786 C CA . LEU A 1 98 ? -10.402 3.130 11.765 1.00 95.94 98 LEU A CA 1
ATOM 787 C C . LEU A 1 98 ? -9.225 2.364 12.360 1.00 95.94 98 LEU A C 1
ATOM 789 O O . LEU A 1 98 ? -9.282 1.918 13.508 1.00 95.94 98 LEU A O 1
ATOM 793 N N . VAL A 1 99 ? -8.160 2.196 11.582 1.00 94.94 99 VAL A N 1
ATOM 794 C CA . VAL A 1 99 ? -6.944 1.510 12.025 1.00 94.94 99 VAL A CA 1
ATOM 795 C C . VAL A 1 99 ? -5.972 2.556 12.585 1.00 94.94 99 VAL A C 1
ATOM 797 O O . VAL A 1 99 ? -5.448 3.346 11.804 1.00 94.94 99 VAL A O 1
ATOM 800 N N . PRO A 1 100 ? -5.710 2.618 13.904 1.00 95.50 100 PRO A N 1
ATOM 801 C CA . PRO A 1 100 ? -4.691 3.504 14.453 1.00 95.50 100 PRO A CA 1
ATOM 802 C C . PRO A 1 100 ? -3.296 3.054 14.001 1.00 95.50 100 PRO A C 1
ATOM 804 O O . PRO A 1 100 ? -2.963 1.874 14.089 1.00 95.50 100 PRO A O 1
ATOM 807 N N . LEU A 1 101 ? -2.489 3.998 13.518 1.00 92.38 101 LEU A N 1
ATOM 808 C CA . LEU A 1 101 ? -1.171 3.750 12.926 1.00 92.38 101 LEU A CA 1
ATOM 809 C C . LEU A 1 101 ? -0.027 4.198 13.833 1.00 92.38 101 LEU A C 1
ATOM 811 O O . LEU A 1 101 ? 0.983 3.508 13.940 1.00 92.38 101 LEU A O 1
ATOM 815 N N . LYS A 1 102 ? -0.175 5.376 14.452 1.00 91.56 102 LYS A N 1
ATOM 816 C CA . LYS A 1 102 ? 0.746 5.924 15.454 1.00 91.56 102 LYS A CA 1
ATOM 817 C C . LYS A 1 102 ? 0.112 7.080 16.223 1.00 91.56 102 LYS A C 1
ATOM 819 O O . LYS A 1 102 ? -0.781 7.754 15.712 1.00 91.56 102 LYS A O 1
ATOM 824 N N . ILE A 1 103 ? 0.612 7.331 17.428 1.00 92.94 103 ILE A N 1
ATOM 825 C CA . ILE A 1 103 ? 0.335 8.572 18.159 1.00 92.94 103 ILE A CA 1
ATOM 826 C C . ILE A 1 103 ? 1.218 9.667 17.557 1.00 92.94 103 ILE A C 1
ATOM 828 O O . ILE A 1 103 ? 2.406 9.442 17.317 1.00 92.94 103 ILE A O 1
ATOM 832 N N . ILE A 1 104 ? 0.642 10.836 17.293 1.00 92.50 104 ILE A N 1
ATOM 833 C CA . ILE A 1 104 ? 1.350 11.976 16.709 1.00 92.50 104 ILE A CA 1
ATOM 834 C C . ILE A 1 104 ? 1.381 13.137 17.699 1.00 92.50 104 ILE A C 1
ATOM 836 O O . ILE A 1 104 ? 0.409 13.406 18.400 1.00 92.50 104 ILE A O 1
ATOM 840 N N . ALA A 1 105 ? 2.512 13.840 17.771 1.00 91.38 105 ALA A N 1
ATOM 841 C CA . ALA A 1 105 ? 2.585 15.051 18.577 1.00 91.38 105 ALA A CA 1
ATOM 842 C C . ALA A 1 105 ? 1.789 16.186 17.896 1.00 91.38 105 ALA A C 1
ATOM 844 O O . ALA A 1 105 ? 1.658 16.188 16.664 1.00 91.38 105 ALA A O 1
ATOM 845 N N . PRO A 1 106 ? 1.270 17.163 18.657 1.00 87.81 106 PRO A N 1
ATOM 846 C CA . PRO A 1 106 ? 0.551 18.303 18.094 1.00 87.81 106 PRO A CA 1
ATOM 847 C C . PRO A 1 106 ? 1.384 19.072 17.059 1.00 87.81 106 PRO A C 1
ATOM 849 O O . PRO A 1 106 ? 2.585 19.266 17.242 1.00 87.81 106 PRO A O 1
ATOM 852 N N . ASN A 1 107 ? 0.730 19.562 16.002 1.00 85.94 107 ASN A N 1
ATOM 853 C CA . ASN A 1 107 ? 1.326 20.403 14.952 1.00 85.94 107 ASN A CA 1
ATOM 854 C C . ASN A 1 107 ? 2.512 19.768 14.199 1.00 85.94 107 ASN A C 1
ATOM 856 O O . ASN A 1 107 ? 3.366 20.483 13.675 1.00 85.94 107 ASN A O 1
ATOM 860 N N . THR A 1 108 ? 2.575 18.437 14.127 1.00 88.38 108 THR A N 1
ATOM 861 C CA . THR A 1 108 ? 3.630 17.729 13.382 1.00 88.38 108 THR A CA 1
ATOM 862 C C . THR A 1 108 ? 3.268 17.513 11.918 1.00 88.38 108 THR A C 1
ATOM 864 O O . THR A 1 108 ? 4.157 17.477 11.068 1.00 88.38 108 THR A O 1
ATOM 867 N N . LEU A 1 109 ? 1.972 17.403 11.607 1.00 88.12 109 LEU A N 1
ATOM 868 C CA . LEU A 1 109 ? 1.473 17.184 10.251 1.00 88.12 109 LEU A CA 1
ATOM 869 C C . LEU A 1 109 ? 0.603 18.352 9.776 1.00 88.12 109 LEU A C 1
ATOM 871 O O . LEU A 1 109 ? -0.239 18.885 10.502 1.00 88.12 109 LEU A O 1
ATOM 875 N N . LYS A 1 110 ? 0.769 18.737 8.507 1.00 88.56 110 LYS A N 1
ATOM 876 C CA . LYS A 1 110 ? -0.103 19.727 7.865 1.00 88.56 110 LYS A CA 1
ATOM 877 C C . LYS A 1 110 ? -1.515 19.144 7.737 1.00 88.56 110 LYS A C 1
ATOM 879 O O . LYS A 1 110 ? -1.674 18.061 7.189 1.00 88.56 110 LYS A O 1
ATOM 884 N N . GLY A 1 111 ? -2.522 19.869 8.226 1.00 86.25 111 GLY A N 1
ATOM 885 C CA . GLY A 1 111 ? -3.916 19.396 8.268 1.00 86.25 111 GLY A CA 1
ATOM 886 C C . GLY A 1 111 ? -4.292 18.646 9.554 1.00 86.25 111 GLY A C 1
ATOM 887 O O . GLY A 1 111 ? -5.449 18.289 9.752 1.00 86.25 111 GLY A O 1
ATOM 888 N N . GLN A 1 112 ? -3.356 18.465 10.491 1.00 90.38 112 GLN A N 1
ATOM 889 C CA . GLN A 1 112 ? -3.640 17.764 11.746 1.00 90.38 112 GLN A CA 1
ATOM 890 C C . GLN A 1 112 ? -4.776 18.423 12.542 1.00 90.38 112 GLN A C 1
ATOM 892 O O . GLN A 1 112 ? -5.722 17.751 12.939 1.00 90.38 112 GLN A O 1
ATOM 897 N N . ALA A 1 113 ? -4.741 19.752 12.680 1.00 87.50 113 ALA A N 1
ATOM 898 C CA . ALA A 1 113 ? -5.790 20.517 13.358 1.00 87.50 113 ALA A CA 1
ATOM 899 C C . ALA A 1 113 ? -7.158 20.458 12.651 1.00 87.50 113 ALA A C 1
ATOM 901 O O . ALA A 1 113 ? -8.179 20.721 13.278 1.00 87.50 113 ALA A O 1
ATOM 902 N N . THR A 1 114 ? -7.191 20.122 11.356 1.00 89.56 114 THR A N 1
ATOM 903 C CA . THR A 1 114 ? -8.436 19.962 10.588 1.00 89.56 114 THR A CA 1
ATOM 904 C C . THR A 1 114 ? -8.973 18.530 10.630 1.00 89.56 114 THR A C 1
ATOM 906 O O . THR A 1 114 ? -10.023 18.266 10.056 1.00 89.56 114 THR A O 1
ATOM 909 N N . GLY A 1 115 ? -8.278 17.603 11.300 1.00 90.81 115 GLY A N 1
ATOM 910 C CA . GLY A 1 115 ? -8.711 16.213 11.462 1.00 90.81 115 GLY A CA 1
ATOM 911 C C . GLY A 1 115 ? -8.399 15.300 10.273 1.00 90.81 115 GLY A C 1
ATOM 912 O O . GLY A 1 115 ? -8.755 14.126 10.304 1.00 90.81 115 GLY A O 1
ATOM 913 N N . THR A 1 116 ? -7.749 15.799 9.219 1.00 91.56 116 THR A N 1
ATOM 914 C CA . THR A 1 116 ? -7.388 15.015 8.025 1.00 91.56 116 THR A CA 1
ATOM 915 C C . THR A 1 116 ? -6.022 15.445 7.512 1.00 91.56 116 THR A C 1
ATOM 917 O O . THR A 1 116 ? -5.741 16.639 7.407 1.00 91.56 116 THR A O 1
ATOM 920 N N . VAL A 1 117 ? -5.170 14.477 7.188 1.00 90.94 117 VAL A N 1
ATOM 921 C CA . VAL A 1 117 ? -3.814 14.708 6.684 1.00 90.94 117 VAL A CA 1
ATOM 922 C C . VAL A 1 117 ? -3.581 13.892 5.421 1.00 90.94 117 VAL A C 1
ATOM 924 O O . VAL A 1 117 ? -3.928 12.717 5.359 1.00 90.94 117 VAL A O 1
ATOM 927 N N . THR A 1 118 ? -2.962 14.502 4.417 1.00 88.81 118 THR A N 1
ATOM 928 C CA . THR A 1 118 ? -2.515 13.794 3.213 1.00 88.81 118 THR A CA 1
ATOM 929 C C . THR A 1 118 ? -1.040 13.472 3.368 1.00 88.81 118 THR A C 1
ATOM 931 O O . THR A 1 118 ? -0.215 14.382 3.491 1.00 88.81 118 THR A O 1
ATOM 934 N N . ILE A 1 119 ? -0.706 12.186 3.391 1.00 85.81 119 ILE A N 1
ATOM 935 C CA . ILE A 1 119 ? 0.679 11.720 3.484 1.00 85.81 119 ILE A CA 1
ATOM 936 C C . ILE A 1 119 ? 0.942 10.625 2.444 1.00 85.81 119 ILE A C 1
ATOM 938 O O . ILE A 1 119 ? 0.018 9.903 2.055 1.00 85.81 119 ILE A O 1
ATOM 942 N N . PRO A 1 120 ? 2.197 10.465 1.989 1.00 83.19 120 PRO A N 1
ATOM 943 C CA . PRO A 1 120 ? 2.548 9.346 1.130 1.00 83.19 120 PRO A CA 1
ATOM 944 C C . PRO A 1 120 ? 2.387 8.019 1.892 1.00 83.19 120 PRO A C 1
ATOM 946 O O . PRO A 1 120 ? 3.108 7.766 2.845 1.00 83.19 120 PRO A O 1
ATOM 949 N N . LEU A 1 121 ? 1.502 7.135 1.441 1.00 79.62 121 LEU A N 1
ATOM 950 C CA . LEU A 1 121 ? 1.222 5.797 1.974 1.00 79.62 121 LEU A CA 1
ATOM 951 C C . LEU A 1 121 ? 2.495 4.966 2.195 1.00 79.62 121 LEU A C 1
ATOM 953 O O . LEU A 1 121 ? 2.606 4.220 3.166 1.00 79.62 121 LEU A O 1
ATOM 957 N N . ILE A 1 122 ? 3.493 5.133 1.329 1.00 77.00 122 ILE A N 1
ATOM 958 C CA . ILE A 1 122 ? 4.806 4.482 1.437 1.00 77.00 122 ILE A CA 1
ATOM 959 C C . ILE A 1 122 ? 5.597 4.858 2.700 1.00 77.00 122 ILE A C 1
ATOM 961 O O . ILE A 1 122 ? 6.541 4.149 3.030 1.00 77.00 122 ILE A O 1
ATOM 965 N N . THR A 1 123 ? 5.272 5.959 3.391 1.00 76.38 123 THR A N 1
ATOM 966 C CA . THR A 1 123 ? 5.989 6.365 4.613 1.00 76.38 123 THR A CA 1
ATOM 967 C C . THR A 1 123 ? 5.463 5.689 5.869 1.00 76.38 123 THR A C 1
ATOM 969 O O . THR A 1 123 ? 6.147 5.719 6.883 1.00 76.38 123 THR A O 1
ATOM 972 N N . ILE A 1 124 ? 4.278 5.084 5.803 1.00 73.12 124 ILE A N 1
ATOM 973 C CA . ILE A 1 124 ? 3.576 4.513 6.961 1.00 73.12 124 ILE A CA 1
ATOM 974 C C . ILE A 1 124 ? 3.206 3.037 6.777 1.00 73.12 124 ILE A C 1
ATOM 976 O O . ILE A 1 124 ? 2.845 2.373 7.739 1.00 73.12 124 ILE A O 1
ATOM 980 N N . THR A 1 125 ? 3.312 2.500 5.561 1.00 78.50 125 THR A N 1
ATOM 981 C CA . THR A 1 125 ? 3.029 1.091 5.253 1.00 78.50 125 THR A CA 1
ATOM 982 C C . THR A 1 125 ? 4.301 0.315 4.929 1.00 78.50 125 THR A C 1
ATOM 984 O O . THR A 1 125 ? 5.339 0.890 4.604 1.00 78.50 125 THR A O 1
ATOM 987 N N . ASN A 1 126 ? 4.192 -1.015 4.903 1.00 81.56 126 ASN A N 1
ATOM 988 C CA . ASN A 1 126 ? 5.272 -1.897 4.447 1.00 81.56 126 ASN A CA 1
ATOM 989 C C . ASN A 1 126 ? 5.363 -2.053 2.915 1.00 81.56 126 ASN A C 1
ATOM 991 O O . ASN A 1 126 ? 6.030 -2.969 2.414 1.00 81.56 126 ASN A O 1
ATOM 995 N N . ILE A 1 127 ? 4.704 -1.169 2.156 1.00 85.56 127 ILE A N 1
ATOM 996 C CA . ILE A 1 127 ? 4.749 -1.160 0.690 1.00 85.56 127 ILE A CA 1
ATOM 997 C C . ILE A 1 127 ? 6.191 -1.141 0.166 1.00 85.56 127 ILE A C 1
ATOM 999 O O . ILE A 1 127 ? 6.477 -1.934 -0.731 1.00 85.56 127 ILE A O 1
ATOM 1003 N N . PRO A 1 128 ? 7.136 -0.345 0.711 1.00 86.06 128 PRO A N 1
ATOM 1004 C CA . PRO A 1 128 ? 8.517 -0.367 0.237 1.00 86.06 128 PRO A CA 1
ATOM 1005 C C . PRO A 1 128 ? 9.148 -1.765 0.302 1.00 86.06 128 PRO A C 1
ATOM 1007 O O . PRO A 1 128 ? 9.728 -2.222 -0.682 1.00 86.06 128 PRO A O 1
ATOM 1010 N N . GLN A 1 129 ? 8.998 -2.491 1.417 1.00 86.25 129 GLN A N 1
ATOM 1011 C CA . GLN A 1 129 ? 9.527 -3.854 1.534 1.00 86.25 129 GLN A CA 1
ATOM 1012 C C . GLN A 1 129 ? 8.800 -4.827 0.593 1.00 86.25 129 GLN A C 1
ATOM 1014 O O . GLN A 1 129 ? 9.436 -5.705 0.009 1.00 86.25 129 GLN A O 1
ATOM 1019 N N . GLN A 1 130 ? 7.482 -4.684 0.421 1.00 88.38 130 GLN A N 1
ATOM 1020 C CA . GLN A 1 130 ? 6.694 -5.515 -0.499 1.00 88.38 130 GLN A CA 1
ATOM 1021 C C . GLN A 1 130 ? 7.086 -5.289 -1.962 1.00 88.38 130 GLN A C 1
ATOM 1023 O O . GLN A 1 130 ? 7.213 -6.257 -2.710 1.00 88.38 130 GLN A O 1
ATOM 1028 N N . LEU A 1 131 ? 7.342 -4.043 -2.357 1.00 90.75 131 LEU A N 1
ATOM 1029 C CA . LEU A 1 131 ? 7.829 -3.689 -3.687 1.00 90.75 131 LEU A CA 1
ATOM 1030 C C . LEU A 1 131 ? 9.212 -4.274 -3.958 1.00 90.75 131 LEU A C 1
ATOM 1032 O O . LEU A 1 131 ? 9.431 -4.825 -5.032 1.00 90.75 131 LEU A O 1
ATOM 1036 N N . GLN A 1 132 ? 10.118 -4.225 -2.978 1.00 89.69 132 GLN A N 1
ATOM 1037 C CA . GLN A 1 132 ? 11.439 -4.841 -3.117 1.00 89.69 132 GLN A CA 1
ATOM 1038 C C . GLN A 1 132 ? 11.338 -6.363 -3.285 1.00 89.69 132 GLN A C 1
ATOM 1040 O O . GLN A 1 132 ? 11.971 -6.918 -4.183 1.00 89.69 132 GLN A O 1
ATOM 1045 N N . ARG A 1 133 ? 10.495 -7.041 -2.489 1.00 91.69 133 ARG A N 1
ATOM 1046 C CA . ARG A 1 133 ? 10.240 -8.490 -2.630 1.00 91.69 133 ARG A CA 1
ATOM 1047 C C . ARG A 1 133 ? 9.599 -8.860 -3.968 1.00 91.69 133 ARG A C 1
ATOM 1049 O O . ARG A 1 133 ? 9.899 -9.922 -4.500 1.00 91.69 133 ARG A O 1
ATOM 1056 N N . ASN A 1 134 ? 8.758 -7.985 -4.514 1.00 93.88 134 ASN A N 1
ATOM 1057 C CA . ASN A 1 134 ? 8.138 -8.139 -5.831 1.00 93.88 134 ASN A CA 1
ATOM 1058 C C . ASN A 1 134 ? 8.920 -7.417 -6.936 1.00 93.88 134 ASN A C 1
ATOM 1060 O O . ASN A 1 134 ? 8.341 -6.906 -7.901 1.00 93.88 134 ASN A O 1
ATOM 1064 N N . SER A 1 135 ? 10.246 -7.403 -6.826 1.00 95.19 135 SER A N 1
ATOM 1065 C CA . SER A 1 135 ? 11.123 -6.891 -7.866 1.00 95.19 135 SER A CA 1
ATOM 1066 C C . SER A 1 135 ? 12.256 -7.862 -8.167 1.00 95.19 135 SER A C 1
ATOM 1068 O O . SER A 1 135 ? 12.669 -8.664 -7.331 1.00 95.19 135 SER A O 1
ATOM 1070 N N . LEU A 1 136 ? 12.746 -7.793 -9.398 1.00 95.56 136 LEU A N 1
ATOM 1071 C CA . LEU A 1 136 ? 13.903 -8.528 -9.871 1.00 95.56 136 LEU A CA 1
ATOM 1072 C C . LEU A 1 136 ? 15.041 -7.542 -10.119 1.00 95.56 136 LEU A C 1
ATOM 1074 O O . LEU A 1 136 ? 14.884 -6.614 -10.915 1.00 95.56 136 LEU A O 1
ATOM 1078 N N . ASN A 1 137 ? 16.198 -7.781 -9.503 1.00 96.88 137 ASN A N 1
ATOM 1079 C CA . ASN A 1 137 ? 17.422 -7.092 -9.890 1.00 96.88 137 ASN A CA 1
ATOM 1080 C C . ASN A 1 137 ? 17.865 -7.593 -11.271 1.00 96.88 137 ASN A C 1
ATOM 1082 O O . ASN A 1 137 ? 18.038 -8.795 -11.483 1.00 96.88 137 ASN A O 1
ATOM 1086 N N . TYR A 1 138 ? 18.005 -6.672 -12.213 1.00 97.19 138 TYR A N 1
ATOM 1087 C CA . TYR A 1 138 ? 18.288 -6.948 -13.609 1.00 97.19 138 TYR A CA 1
ATOM 1088 C C . TYR A 1 138 ? 19.435 -6.071 -14.098 1.00 97.19 138 TYR A C 1
ATOM 1090 O O . TYR A 1 138 ? 19.483 -4.874 -13.818 1.00 97.19 138 TYR A O 1
ATOM 1098 N N . VAL A 1 139 ? 20.346 -6.663 -14.865 1.00 98.06 139 VAL A N 1
ATOM 1099 C CA . VAL A 1 139 ? 21.460 -5.947 -15.490 1.00 98.06 139 VAL A CA 1
ATOM 1100 C C . VAL A 1 139 ? 21.110 -5.689 -16.946 1.00 98.06 139 VAL A C 1
ATOM 1102 O O . VAL A 1 139 ? 20.949 -6.638 -17.713 1.00 98.06 139 VAL A O 1
ATOM 1105 N N . VAL A 1 140 ? 21.021 -4.412 -17.314 1.00 97.88 140 VAL A N 1
ATOM 1106 C CA . VAL A 1 140 ? 20.656 -3.960 -18.663 1.00 97.88 140 VAL A CA 1
ATOM 1107 C C . VAL A 1 140 ? 21.602 -4.542 -19.716 1.00 97.88 140 VAL A C 1
ATOM 1109 O O . VAL A 1 140 ? 22.825 -4.433 -19.598 1.00 97.88 140 VAL A O 1
ATOM 1112 N N . GLN A 1 141 ? 21.025 -5.126 -20.760 1.00 97.75 141 GLN A N 1
ATOM 1113 C CA . GLN A 1 141 ? 21.705 -5.741 -21.894 1.00 97.75 141 GLN A CA 1
ATOM 1114 C C . GLN A 1 141 ? 21.655 -4.846 -23.145 1.00 97.75 141 GLN A C 1
ATOM 1116 O O . GLN A 1 141 ? 20.843 -3.918 -23.235 1.00 97.75 141 GLN A O 1
ATOM 1121 N N . PRO A 1 142 ? 22.526 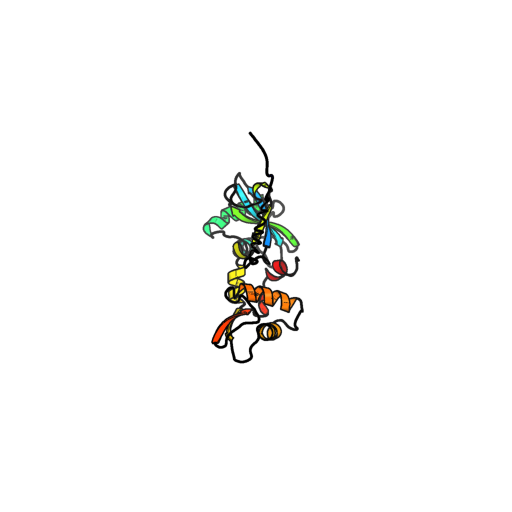-5.091 -24.144 1.00 97.50 142 PRO A N 1
ATOM 1122 C CA . PRO A 1 142 ? 22.458 -4.388 -25.421 1.00 97.50 142 PRO A CA 1
ATOM 1123 C C . PRO A 1 142 ? 21.089 -4.551 -26.099 1.00 97.50 142 PRO A C 1
ATOM 1125 O O 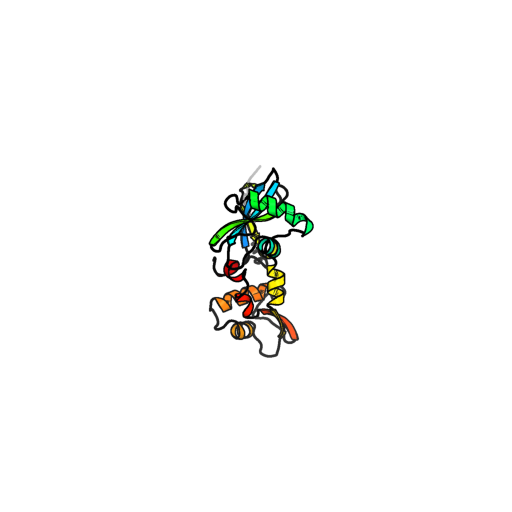. PRO A 1 142 ? 20.634 -5.668 -26.326 1.00 97.50 142 PRO A O 1
ATOM 1128 N N . GLY A 1 143 ? 20.462 -3.428 -26.460 1.00 94.94 143 GLY A N 1
ATOM 1129 C CA . GLY A 1 143 ? 19.153 -3.397 -27.127 1.00 94.94 143 GLY A CA 1
ATOM 1130 C C . GLY A 1 143 ? 17.948 -3.296 -26.188 1.00 94.94 143 GLY A C 1
ATOM 1131 O O . GLY A 1 143 ? 16.829 -3.123 -26.670 1.00 94.94 143 GLY A O 1
ATOM 1132 N N . ASP A 1 144 ? 18.153 -3.344 -24.871 1.00 96.81 144 ASP A N 1
ATOM 1133 C CA . ASP A 1 144 ? 17.063 -3.206 -23.910 1.00 96.81 144 ASP A CA 1
ATOM 1134 C C . ASP A 1 144 ? 16.433 -1.814 -23.917 1.00 96.81 144 ASP A C 1
ATOM 1136 O O . ASP A 1 144 ? 17.093 -0.782 -24.042 1.00 96.81 144 ASP A O 1
ATOM 1140 N N . CYS A 1 145 ? 15.123 -1.800 -23.693 1.00 95.69 145 CYS A N 1
ATOM 1141 C CA . CYS A 1 145 ? 14.328 -0.602 -23.465 1.00 95.69 145 CYS A CA 1
ATOM 1142 C C . CYS A 1 145 ? 13.424 -0.843 -22.256 1.00 95.69 145 CYS A C 1
ATOM 1144 O O . CYS A 1 145 ? 12.788 -1.896 -22.167 1.00 95.69 145 CYS A O 1
ATOM 1146 N N . VAL A 1 146 ? 13.292 0.146 -21.362 1.00 96.00 146 VAL A N 1
ATOM 1147 C CA . VAL A 1 146 ? 12.420 0.034 -20.175 1.00 96.00 146 VAL A CA 1
ATOM 1148 C C . VAL A 1 146 ? 10.994 -0.354 -20.571 1.00 96.00 146 VAL A C 1
ATOM 1150 O O . VAL A 1 146 ? 10.400 -1.245 -19.971 1.00 96.00 146 VAL A O 1
ATOM 1153 N N . SER A 1 147 ? 10.462 0.260 -21.629 1.00 96.12 147 SER A N 1
ATOM 1154 C CA . SER A 1 147 ? 9.121 -0.033 -22.136 1.00 96.12 147 SER A CA 1
ATOM 1155 C C . SER A 1 147 ? 8.950 -1.503 -22.529 1.00 96.12 147 SER A C 1
ATOM 1157 O O . SER A 1 147 ? 7.948 -2.117 -22.168 1.00 96.12 147 SER A O 1
ATOM 1159 N N . ALA A 1 148 ? 9.918 -2.095 -23.231 1.00 95.94 148 ALA A N 1
ATOM 1160 C CA . ALA A 1 148 ? 9.875 -3.500 -23.632 1.00 95.94 148 ALA A CA 1
ATOM 1161 C C . ALA A 1 148 ? 9.967 -4.441 -22.421 1.00 95.94 148 ALA A C 1
ATOM 1163 O O . ALA A 1 148 ? 9.175 -5.378 -22.313 1.00 95.94 148 ALA A O 1
ATOM 1164 N N . LEU A 1 149 ? 10.867 -4.144 -21.478 1.00 95.94 149 LEU A N 1
ATOM 1165 C CA . LEU A 1 149 ? 11.052 -4.925 -20.251 1.00 95.94 149 LEU A CA 1
ATOM 1166 C C . LEU A 1 149 ? 9.783 -4.952 -19.382 1.00 95.94 149 LEU A C 1
ATOM 1168 O O . LEU A 1 149 ? 9.409 -6.002 -18.856 1.00 95.94 149 LEU A O 1
ATOM 1172 N N . ILE A 1 150 ? 9.091 -3.815 -19.258 1.00 96.75 150 ILE A N 1
ATOM 1173 C CA . ILE A 1 150 ? 7.814 -3.736 -18.537 1.00 96.75 150 ILE A CA 1
ATOM 1174 C C . ILE A 1 150 ? 6.701 -4.440 -19.319 1.00 96.75 150 ILE A C 1
ATOM 1176 O O . ILE A 1 150 ? 5.963 -5.243 -18.744 1.00 96.75 150 ILE A O 1
ATOM 1180 N N . ALA A 1 151 ? 6.596 -4.202 -20.630 1.00 95.94 151 ALA A N 1
ATOM 1181 C CA . ALA A 1 151 ? 5.545 -4.794 -21.454 1.00 95.94 151 ALA A CA 1
ATOM 1182 C C . ALA A 1 151 ? 5.594 -6.330 -21.471 1.00 95.94 151 ALA A C 1
ATOM 1184 O O . ALA A 1 151 ? 4.554 -6.989 -21.462 1.00 95.94 151 ALA A O 1
ATOM 1185 N N . GLN A 1 152 ? 6.793 -6.915 -21.404 1.00 94.38 152 GLN A N 1
ATOM 1186 C CA . GLN A 1 152 ? 6.974 -8.363 -21.310 1.00 94.38 152 GLN A CA 1
ATOM 1187 C C . GLN A 1 152 ? 6.286 -8.973 -20.076 1.00 94.38 152 GLN A C 1
ATOM 1189 O O . GLN A 1 152 ? 5.839 -10.117 -20.128 1.00 94.38 152 GLN A O 1
ATOM 1194 N N . LYS A 1 153 ? 6.202 -8.230 -18.965 1.00 92.94 153 LYS A N 1
ATOM 1195 C CA . LYS A 1 153 ? 5.659 -8.722 -17.687 1.00 92.94 153 LYS A CA 1
ATOM 1196 C C . LYS A 1 153 ? 4.225 -8.260 -17.423 1.00 92.94 153 LYS A C 1
ATOM 1198 O O . LYS A 1 153 ? 3.458 -8.996 -16.810 1.00 92.94 153 LYS A O 1
ATOM 1203 N N . PHE A 1 154 ? 3.866 -7.061 -17.878 1.00 94.62 154 PHE A N 1
ATOM 1204 C CA . PHE A 1 154 ? 2.593 -6.407 -17.546 1.00 94.62 154 PHE A CA 1
ATOM 1205 C C . PHE A 1 154 ? 1.648 -6.242 -18.742 1.00 94.62 154 PHE A C 1
ATOM 1207 O O . PHE A 1 154 ? 0.521 -5.781 -18.575 1.00 94.62 154 PHE A O 1
ATOM 1214 N N . GLY A 1 155 ? 2.060 -6.677 -19.935 1.00 92.69 155 GLY A N 1
ATOM 1215 C CA . GLY A 1 155 ? 1.228 -6.685 -21.133 1.00 92.69 155 GLY A CA 1
ATOM 1216 C C . GLY A 1 155 ? 1.448 -5.476 -22.040 1.00 92.69 155 GLY A C 1
ATOM 1217 O O . GLY A 1 155 ? 2.482 -4.815 -22.018 1.00 92.69 155 GLY A O 1
ATOM 1218 N N . ARG A 1 156 ? 0.472 -5.210 -22.912 1.00 94.31 156 ARG A N 1
ATOM 1219 C CA . ARG A 1 156 ? 0.611 -4.225 -23.996 1.00 94.31 156 ARG A CA 1
ATOM 1220 C C . ARG A 1 156 ? 0.863 -2.813 -23.460 1.00 94.31 156 ARG A C 1
ATOM 1222 O O . ARG A 1 156 ? 0.319 -2.419 -22.427 1.00 94.31 156 ARG A O 1
ATOM 1229 N N . TYR A 1 157 ? 1.611 -2.031 -24.234 1.00 92.94 157 TYR A N 1
ATOM 1230 C CA . TYR A 1 157 ? 1.837 -0.611 -23.974 1.00 92.94 157 TYR A CA 1
ATOM 1231 C C . TYR A 1 157 ? 0.526 0.143 -23.748 1.00 92.94 157 TYR A C 1
ATOM 1233 O O . TYR A 1 157 ? -0.501 -0.175 -24.353 1.00 92.94 157 TYR A O 1
ATOM 1241 N N . SER A 1 158 ? 0.581 1.163 -22.894 1.00 88.12 158 SER A N 1
ATOM 1242 C CA . SER A 1 158 ? -0.538 2.068 -22.589 1.00 88.12 158 SER A CA 1
ATOM 1243 C C . SER A 1 158 ? -1.759 1.424 -21.924 1.00 88.12 158 SER A C 1
ATOM 1245 O O . SER A 1 158 ? -2.713 2.142 -21.620 1.00 88.12 158 SER A O 1
ATOM 1247 N N . THR A 1 159 ? -1.739 0.116 -21.653 1.00 93.88 159 THR A N 1
ATOM 1248 C CA . THR A 1 159 ? -2.738 -0.515 -20.784 1.00 93.88 159 THR A CA 1
ATOM 1249 C C . THR A 1 159 ? -2.554 -0.060 -19.341 1.00 93.88 159 THR A C 1
ATOM 1251 O O . THR A 1 159 ? -1.473 0.390 -18.954 1.00 93.88 159 THR A O 1
ATOM 1254 N N . GLN A 1 160 ? -3.617 -0.165 -18.551 1.00 91.38 160 GLN A N 1
ATOM 1255 C CA . GLN A 1 160 ? -3.603 0.228 -17.147 1.00 91.38 160 GLN A CA 1
ATOM 1256 C C . GLN A 1 160 ? -2.501 -0.516 -16.347 1.00 91.38 160 GLN A C 1
ATOM 1258 O O . GLN A 1 160 ? -1.621 0.172 -15.825 1.00 91.38 160 GLN A O 1
ATOM 1263 N N . PRO A 1 161 ? -2.364 -1.861 -16.436 1.00 92.25 161 PRO A N 1
ATOM 1264 C CA . PRO A 1 161 ? -1.277 -2.585 -15.762 1.00 92.25 161 PRO A CA 1
ATOM 1265 C C . PRO A 1 161 ? 0.127 -2.155 -16.194 1.00 92.25 161 PRO A C 1
ATOM 1267 O O . PRO A 1 161 ? 1.062 -2.156 -15.395 1.00 92.25 161 PRO A O 1
ATOM 1270 N N . TYR A 1 162 ? 0.297 -1.779 -17.466 1.00 94.06 162 TYR A N 1
ATOM 1271 C CA . TYR A 1 162 ? 1.569 -1.260 -17.964 1.00 94.06 162 TYR A CA 1
ATOM 1272 C C . TYR A 1 162 ? 1.908 0.095 -17.331 1.00 94.06 162 TYR A C 1
ATOM 1274 O O . TYR A 1 162 ? 3.040 0.302 -16.899 1.00 94.06 162 TYR A O 1
ATOM 1282 N N . LYS A 1 163 ? 0.944 1.022 -17.267 1.00 92.81 163 LYS A N 1
ATOM 1283 C CA . LYS A 1 163 ? 1.149 2.355 -16.677 1.00 92.81 163 LYS A CA 1
ATOM 1284 C C . LYS A 1 163 ? 1.474 2.258 -15.187 1.00 92.81 163 LYS A C 1
ATOM 1286 O O . LYS A 1 163 ? 2.429 2.882 -14.737 1.00 92.81 163 LYS A O 1
ATOM 1291 N N . GLU A 1 164 ? 0.748 1.420 -14.456 1.00 92.00 164 GLU A N 1
ATOM 1292 C CA . GLU A 1 164 ? 0.968 1.168 -13.026 1.00 92.00 164 GLU A CA 1
ATOM 1293 C C . GLU A 1 164 ? 2.364 0.584 -12.778 1.00 92.00 164 GLU A C 1
ATOM 1295 O O . GLU A 1 164 ? 3.108 1.053 -11.916 1.00 92.00 164 GLU A O 1
ATOM 1300 N N . ALA A 1 165 ? 2.784 -0.380 -13.604 1.00 93.81 165 ALA A N 1
ATOM 1301 C CA . ALA A 1 165 ? 4.126 -0.946 -13.533 1.00 93.81 165 ALA A CA 1
ATOM 1302 C C . ALA A 1 165 ? 5.233 0.072 -13.847 1.00 93.81 165 ALA A C 1
ATOM 1304 O O . ALA A 1 165 ? 6.312 -0.005 -13.259 1.00 93.81 165 ALA A O 1
ATOM 1305 N N . VAL A 1 166 ? 4.984 1.040 -14.736 1.00 94.38 166 VAL A N 1
ATOM 1306 C CA . VAL A 1 166 ? 5.919 2.148 -14.991 1.00 94.38 166 VAL A CA 1
ATOM 1307 C C . VAL A 1 166 ? 6.070 3.036 -13.753 1.00 94.38 166 VAL A C 1
ATOM 1309 O O . VAL A 1 166 ? 7.196 3.417 -13.429 1.00 94.38 166 VAL A O 1
ATOM 1312 N N . GLU A 1 167 ? 4.991 3.334 -13.026 1.00 91.56 167 GLU A N 1
ATOM 1313 C CA . GLU A 1 167 ? 5.086 4.106 -11.777 1.00 91.56 167 GLU A CA 1
ATOM 1314 C C . GLU A 1 167 ? 5.844 3.340 -10.684 1.00 91.56 167 GLU A C 1
ATOM 1316 O O . GLU A 1 167 ? 6.737 3.899 -10.039 1.00 91.56 167 GLU A O 1
ATOM 1321 N N . ILE A 1 168 ? 5.590 2.035 -10.541 1.00 92.44 168 ILE A N 1
ATOM 1322 C CA . ILE A 1 168 ? 6.364 1.174 -9.634 1.00 92.44 168 ILE A CA 1
ATOM 1323 C C . ILE A 1 168 ? 7.844 1.148 -10.038 1.00 92.44 168 ILE A C 1
ATOM 1325 O O . ILE A 1 168 ? 8.725 1.255 -9.184 1.00 92.44 168 ILE A O 1
ATOM 1329 N N . PHE A 1 169 ? 8.141 1.043 -11.335 1.00 94.62 169 PHE A N 1
ATOM 1330 C CA . PHE A 1 169 ? 9.512 1.046 -11.837 1.00 94.62 169 PHE A CA 1
ATOM 1331 C C . PHE A 1 169 ? 10.250 2.343 -11.485 1.00 94.62 169 PHE A C 1
ATOM 1333 O O . PHE A 1 169 ? 11.394 2.282 -11.034 1.00 94.62 169 PHE A O 1
ATOM 1340 N N . LYS A 1 170 ? 9.606 3.509 -11.642 1.00 93.06 170 LYS A N 1
ATOM 1341 C CA . LYS A 1 170 ? 10.186 4.804 -11.244 1.00 93.06 170 LYS A CA 1
ATOM 1342 C C . LYS A 1 170 ? 10.498 4.841 -9.750 1.00 93.06 170 LYS A C 1
ATOM 1344 O O . LYS A 1 170 ? 11.565 5.311 -9.365 1.00 93.06 170 LYS A O 1
ATOM 1349 N N . TYR A 1 171 ? 9.596 4.320 -8.918 1.00 90.25 171 TYR A N 1
ATOM 1350 C CA . TYR A 1 171 ? 9.810 4.246 -7.473 1.00 90.25 171 TYR A CA 1
ATOM 1351 C C . TYR A 1 171 ? 10.989 3.335 -7.102 1.00 90.25 171 TYR A C 1
ATOM 1353 O O . TYR A 1 171 ? 11.820 3.707 -6.278 1.00 90.25 171 TYR A O 1
ATOM 1361 N N . LEU A 1 172 ? 11.089 2.160 -7.729 1.00 92.44 172 LEU A N 1
ATOM 1362 C CA . LEU A 1 172 ? 12.165 1.193 -7.488 1.00 92.44 172 LEU A CA 1
ATOM 1363 C C . LEU A 1 172 ? 13.536 1.655 -8.005 1.00 92.44 172 LEU A C 1
ATOM 1365 O O . LEU A 1 172 ? 14.563 1.116 -7.583 1.00 92.44 172 LEU A O 1
ATOM 1369 N N . ASN A 1 173 ? 13.556 2.627 -8.922 1.00 94.62 173 ASN A N 1
ATOM 1370 C CA . ASN A 1 173 ? 14.762 3.124 -9.578 1.00 94.62 173 ASN A CA 1
ATOM 1371 C C . ASN A 1 173 ? 14.846 4.660 -9.534 1.00 94.62 173 ASN A C 1
ATOM 1373 O O . ASN A 1 173 ? 14.902 5.297 -10.591 1.00 94.62 173 ASN A O 1
ATOM 1377 N N . PRO A 1 174 ? 14.906 5.282 -8.343 1.00 92.50 174 PRO A N 1
ATOM 1378 C CA . PRO A 1 174 ? 14.922 6.742 -8.212 1.00 92.50 174 PRO A CA 1
ATOM 1379 C C . PRO A 1 174 ? 16.140 7.405 -8.884 1.00 92.50 174 PRO A C 1
ATOM 1381 O O . PRO A 1 174 ? 16.132 8.604 -9.161 1.00 92.50 174 PRO A O 1
ATOM 1384 N N . GLN A 1 175 ? 17.194 6.637 -9.171 1.00 92.81 175 GLN A N 1
ATOM 1385 C CA . GLN A 1 175 ? 18.369 7.071 -9.924 1.00 92.81 175 GLN A CA 1
ATOM 1386 C C . GLN A 1 175 ? 18.097 7.294 -11.424 1.00 92.81 175 GLN A C 1
ATOM 1388 O O . GLN A 1 175 ? 18.856 8.013 -12.077 1.00 92.81 175 GLN A O 1
ATOM 1393 N N . ILE A 1 176 ? 17.039 6.699 -11.988 1.00 94.00 176 ILE A N 1
ATOM 1394 C CA . ILE A 1 176 ? 16.683 6.817 -13.409 1.00 94.00 176 ILE A CA 1
ATOM 1395 C C . ILE A 1 176 ? 15.735 8.003 -13.586 1.00 94.00 176 ILE A C 1
ATOM 1397 O O . ILE A 1 176 ? 14.533 7.905 -13.359 1.00 94.00 176 ILE A O 1
ATOM 1401 N N . LYS A 1 177 ? 16.286 9.141 -14.015 1.00 90.19 177 LYS A N 1
ATOM 1402 C CA . LYS A 1 177 ? 15.509 10.373 -14.247 1.00 90.19 177 LYS A CA 1
ATOM 1403 C C . LYS A 1 177 ? 14.766 10.373 -15.584 1.00 90.19 177 LYS A C 1
ATOM 1405 O O . LYS A 1 177 ? 13.690 10.950 -15.683 1.00 90.19 177 LYS A O 1
ATOM 1410 N N . ASP A 1 178 ? 15.348 9.741 -16.599 1.00 93.06 178 ASP A N 1
ATOM 1411 C CA . ASP A 1 178 ? 14.771 9.606 -17.935 1.00 93.06 178 ASP A CA 1
ATOM 1412 C C . ASP A 1 178 ? 14.642 8.119 -18.271 1.00 93.06 178 ASP A C 1
ATOM 1414 O O . ASP A 1 178 ? 15.643 7.413 -18.390 1.00 93.06 178 ASP A O 1
ATOM 1418 N N . LEU A 1 179 ? 13.405 7.636 -18.419 1.00 92.19 179 LEU A N 1
ATOM 1419 C CA . LEU A 1 179 ? 13.127 6.227 -18.714 1.00 92.19 179 LEU A CA 1
ATOM 1420 C C . LEU A 1 179 ? 13.619 5.802 -20.103 1.00 92.19 179 LEU A C 1
ATOM 1422 O O . LEU A 1 179 ? 13.784 4.608 -20.347 1.00 92.19 179 LEU A O 1
ATOM 1426 N N . ASN A 1 180 ? 13.872 6.756 -21.003 1.00 94.62 180 ASN A N 1
ATOM 1427 C CA . ASN A 1 180 ? 14.431 6.481 -22.324 1.00 94.62 180 ASN A CA 1
ATOM 1428 C C . ASN A 1 180 ? 15.961 6.382 -22.303 1.00 94.62 180 ASN A C 1
ATOM 1430 O O . ASN A 1 180 ? 16.573 6.140 -23.343 1.00 94.62 180 ASN A O 1
ATOM 1434 N N . ARG A 1 181 ? 16.592 6.571 -21.138 1.00 94.56 181 ARG A N 1
ATOM 1435 C CA . ARG A 1 181 ? 18.044 6.566 -20.995 1.00 94.56 181 ARG A CA 1
ATOM 1436 C C . ARG A 1 181 ? 18.491 5.592 -19.911 1.00 94.56 181 ARG A C 1
ATOM 1438 O O . ARG A 1 181 ? 18.656 5.951 -18.747 1.00 94.56 181 ARG A O 1
ATOM 1445 N N . ILE A 1 182 ? 18.749 4.364 -20.345 1.00 96.31 182 ILE A N 1
ATOM 1446 C CA . ILE A 1 182 ? 19.417 3.317 -19.567 1.00 96.31 182 ILE A CA 1
ATOM 1447 C C . ILE A 1 182 ? 20.710 2.894 -20.269 1.00 96.31 182 ILE A C 1
ATOM 1449 O O . ILE A 1 182 ? 20.852 3.058 -21.481 1.00 96.31 182 ILE A O 1
ATOM 1453 N N . HIS A 1 183 ? 21.669 2.376 -19.508 1.00 95.69 183 HIS A N 1
ATOM 1454 C CA . HIS A 1 183 ? 22.996 2.021 -20.007 1.00 95.69 183 HIS A CA 1
ATOM 1455 C C . HIS A 1 183 ? 23.268 0.526 -19.849 1.00 95.69 183 HIS A C 1
ATOM 1457 O O . HIS A 1 183 ? 22.926 -0.060 -18.829 1.00 95.69 183 HIS A O 1
ATOM 1463 N N . VAL A 1 184 ? 23.924 -0.092 -20.834 1.00 97.81 184 VAL A N 1
ATOM 1464 C CA . VAL A 1 184 ? 24.356 -1.497 -20.739 1.00 97.81 184 VAL A CA 1
ATOM 1465 C C . VAL A 1 184 ? 25.224 -1.694 -19.492 1.00 97.81 184 VAL A C 1
ATOM 1467 O O . VAL A 1 184 ? 26.104 -0.881 -19.211 1.00 97.81 184 VAL A O 1
ATOM 1470 N N . GLY A 1 185 ? 24.962 -2.760 -18.735 1.00 96.81 185 GLY A N 1
ATOM 1471 C CA . GLY A 1 185 ? 25.626 -3.052 -17.462 1.00 96.81 185 GLY A CA 1
ATOM 1472 C C . GLY A 1 185 ? 25.032 -2.328 -16.247 1.00 96.81 185 GLY A C 1
ATOM 1473 O O . GLY A 1 185 ? 25.425 -2.615 -15.119 1.00 96.81 185 GLY A O 1
ATOM 1474 N N . GLN A 1 186 ? 24.073 -1.418 -16.437 1.00 97.44 186 GLN A N 1
ATOM 1475 C CA . GLN A 1 186 ? 23.374 -0.756 -15.338 1.00 97.44 186 GLN A CA 1
ATOM 1476 C C . GLN A 1 186 ? 22.468 -1.750 -14.600 1.00 97.44 186 GLN A C 1
ATOM 1478 O O . GLN A 1 186 ? 21.649 -2.426 -15.222 1.00 97.44 186 GLN A O 1
ATOM 1483 N N . ALA A 1 187 ? 22.580 -1.808 -13.272 1.00 97.25 187 ALA A N 1
ATOM 1484 C CA . ALA A 1 187 ? 21.654 -2.562 -12.433 1.00 97.25 187 ALA A CA 1
ATOM 1485 C C . ALA A 1 187 ? 20.360 -1.762 -12.212 1.00 97.25 187 ALA A C 1
ATOM 1487 O O . ALA A 1 187 ? 20.398 -0.596 -11.804 1.00 97.25 187 ALA A O 1
ATOM 1488 N N . ILE A 1 188 ? 19.221 -2.393 -12.485 1.00 97.31 188 ILE A N 1
ATOM 1489 C CA . ILE A 1 188 ? 17.877 -1.834 -12.328 1.00 97.31 188 ILE A CA 1
ATOM 1490 C C . ILE A 1 188 ? 16.969 -2.848 -11.631 1.00 97.31 188 ILE A C 1
ATOM 1492 O O . ILE A 1 188 ? 17.149 -4.054 -11.768 1.00 97.31 188 ILE A O 1
ATOM 1496 N N . ASN A 1 189 ? 15.970 -2.371 -10.899 1.00 97.38 189 ASN A N 1
ATOM 1497 C CA . ASN A 1 189 ? 14.962 -3.214 -10.265 1.00 97.38 189 ASN A CA 1
ATOM 1498 C C . ASN A 1 189 ? 13.693 -3.214 -11.118 1.00 97.38 189 ASN A C 1
ATOM 1500 O O . ASN A 1 189 ? 13.040 -2.183 -11.277 1.00 97.38 189 ASN A O 1
ATOM 1504 N N . ILE A 1 190 ? 13.338 -4.361 -11.685 1.00 96.31 190 ILE A N 1
ATOM 1505 C CA . ILE A 1 190 ? 12.154 -4.505 -12.534 1.00 96.31 190 ILE A CA 1
ATOM 1506 C C . ILE A 1 190 ? 11.026 -5.100 -11.689 1.00 96.31 190 ILE A C 1
ATOM 1508 O O . ILE A 1 190 ? 11.227 -6.171 -11.114 1.00 96.31 190 ILE A O 1
ATOM 1512 N N . PRO A 1 191 ? 9.840 -4.473 -11.615 1.00 96.00 191 PRO A N 1
ATOM 1513 C CA . PRO A 1 191 ? 8.716 -5.080 -10.914 1.00 96.00 191 PRO A CA 1
ATOM 1514 C C . PRO A 1 191 ? 8.315 -6.407 -11.570 1.00 96.00 191 PRO A C 1
ATOM 1516 O O . PRO A 1 191 ? 8.430 -6.581 -12.787 1.00 96.00 191 PRO A O 1
ATOM 1519 N N . VAL A 1 192 ? 7.834 -7.359 -10.773 1.00 94.88 192 VAL A N 1
ATOM 1520 C CA . VAL A 1 192 ? 7.271 -8.619 -11.279 1.00 94.88 192 VAL A CA 1
ATOM 1521 C C . VAL A 1 192 ? 5.747 -8.605 -11.222 1.00 94.88 192 VAL A C 1
ATOM 1523 O O . VAL A 1 192 ? 5.151 -7.913 -10.404 1.00 94.88 192 VAL A O 1
ATOM 1526 N N . ALA A 1 193 ? 5.102 -9.371 -12.104 1.00 91.00 193 ALA A N 1
ATOM 1527 C CA . ALA A 1 193 ? 3.653 -9.315 -12.312 1.00 91.00 193 ALA A CA 1
ATOM 1528 C C . ALA A 1 193 ? 2.814 -9.695 -11.075 1.00 91.00 193 ALA A C 1
ATOM 1530 O O . ALA A 1 193 ? 1.666 -9.255 -10.984 1.00 91.00 193 ALA A O 1
ATOM 1531 N N . THR A 1 194 ? 3.393 -10.463 -10.141 1.00 91.62 194 THR A N 1
ATOM 1532 C CA . THR A 1 194 ? 2.786 -10.862 -8.858 1.00 91.62 194 THR A CA 1
ATOM 1533 C C . THR A 1 194 ? 2.553 -9.682 -7.921 1.00 91.62 194 THR A C 1
ATOM 1535 O O . THR A 1 194 ? 1.730 -9.785 -7.024 1.00 91.62 194 THR A O 1
ATOM 1538 N N . VAL A 1 195 ? 3.190 -8.525 -8.153 1.00 91.44 195 VAL A N 1
ATOM 1539 C CA . VAL A 1 195 ? 2.931 -7.303 -7.371 1.00 91.44 195 VAL A CA 1
ATOM 1540 C C . VAL A 1 195 ? 1.453 -6.890 -7.393 1.00 91.44 195 VAL A C 1
ATOM 1542 O O . VAL A 1 195 ? 0.983 -6.255 -6.459 1.00 91.44 195 VAL A O 1
ATOM 1545 N N . ARG A 1 196 ? 0.708 -7.284 -8.436 1.00 90.31 196 ARG A N 1
ATOM 1546 C CA . ARG A 1 196 ? -0.735 -7.028 -8.588 1.00 90.31 196 ARG A CA 1
ATOM 1547 C C . ARG A 1 196 ? -1.608 -7.858 -7.650 1.00 90.31 196 ARG A C 1
ATOM 1549 O O . ARG A 1 196 ? -2.781 -7.557 -7.480 1.00 90.31 196 ARG A O 1
ATOM 1556 N N . GLU A 1 197 ? -1.048 -8.916 -7.079 1.00 88.81 197 GLU A N 1
ATOM 1557 C CA . GLU A 1 197 ? -1.724 -9.784 -6.113 1.00 88.81 197 GLU A CA 1
ATOM 1558 C C . GLU A 1 197 ? -1.547 -9.261 -4.678 1.00 88.81 197 GLU A C 1
ATOM 1560 O O . GLU A 1 197 ? -2.184 -9.755 -3.748 1.00 88.81 197 GLU A O 1
ATOM 1565 N N . GLU A 1 198 ? -0.697 -8.248 -4.480 1.00 87.31 198 GLU A N 1
ATOM 1566 C CA . GLU A 1 198 ? -0.505 -7.622 -3.179 1.00 87.31 198 GLU A CA 1
ATOM 1567 C C . GLU A 1 198 ? -1.754 -6.846 -2.756 1.00 87.31 198 GLU A C 1
ATOM 1569 O O . GLU A 1 198 ? -2.302 -6.049 -3.514 1.00 87.31 198 GLU A O 1
ATOM 1574 N N . ALA A 1 199 ? -2.160 -7.007 -1.496 1.00 81.69 199 ALA A N 1
ATOM 1575 C CA . ALA A 1 199 ? -3.367 -6.372 -0.968 1.00 81.69 199 ALA A CA 1
ATOM 1576 C C . ALA A 1 199 ? -3.371 -4.837 -1.117 1.00 81.69 199 ALA A C 1
ATOM 1578 O O . ALA A 1 199 ? -4.417 -4.246 -1.358 1.00 81.69 199 ALA A O 1
ATOM 1579 N N . TRP A 1 200 ? -2.217 -4.176 -1.003 1.00 82.62 200 TRP A N 1
ATOM 1580 C CA . TRP A 1 200 ? -2.132 -2.718 -1.132 1.00 82.62 200 TRP A CA 1
ATOM 1581 C C . TRP A 1 200 ? -2.307 -2.224 -2.576 1.00 82.62 200 TRP A C 1
ATOM 1583 O O . TRP A 1 200 ? -2.636 -1.058 -2.766 1.00 82.62 200 TRP A O 1
ATOM 1593 N N . TYR A 1 201 ? -2.090 -3.076 -3.586 1.00 86.62 201 TYR A N 1
ATOM 1594 C CA . TYR A 1 201 ? -2.103 -2.691 -5.000 1.00 86.62 201 TYR A CA 1
ATOM 1595 C C . TYR A 1 201 ? -3.399 -1.973 -5.419 1.00 86.62 201 TYR A C 1
ATOM 1597 O O . TYR A 1 201 ? -3.307 -0.834 -5.881 1.00 86.62 201 TYR A O 1
ATOM 1605 N N . PRO A 1 202 ? -4.600 -2.542 -5.184 1.00 83.06 202 PRO A N 1
ATOM 1606 C CA . PRO A 1 202 ? -5.859 -1.863 -5.498 1.00 83.06 202 PRO A CA 1
ATOM 1607 C C . PRO A 1 202 ? -6.064 -0.538 -4.741 1.00 83.06 202 PRO A C 1
ATOM 1609 O O . PRO A 1 202 ? -6.717 0.357 -5.256 1.00 83.06 202 PRO A O 1
ATOM 1612 N N . GLU A 1 203 ? -5.493 -0.353 -3.545 1.00 78.06 203 GLU A N 1
ATOM 1613 C CA . GLU A 1 203 ? -5.653 0.911 -2.785 1.00 78.06 203 GLU A CA 1
ATOM 1614 C C . GLU A 1 203 ? -4.892 2.072 -3.410 1.00 78.06 203 GLU A C 1
ATOM 1616 O O . GLU A 1 203 ? -5.214 3.230 -3.177 1.00 78.06 203 GLU A O 1
ATOM 1621 N N . VAL A 1 204 ? -3.837 1.754 -4.157 1.00 79.56 204 VAL A N 1
ATOM 1622 C CA . VAL A 1 204 ? -3.009 2.751 -4.828 1.00 79.56 204 VAL A CA 1
ATOM 1623 C C . VAL A 1 204 ? -3.498 2.986 -6.251 1.00 79.56 204 VAL A C 1
ATOM 1625 O O . VAL A 1 204 ? -3.434 4.113 -6.733 1.00 79.56 204 VAL A O 1
ATOM 1628 N N . PHE A 1 205 ? -3.951 1.931 -6.932 1.00 81.56 205 PHE A N 1
ATOM 1629 C CA . PHE A 1 205 ? -4.178 1.971 -8.375 1.00 81.56 205 PHE A CA 1
ATOM 1630 C C . PHE A 1 205 ? -5.648 1.870 -8.808 1.00 81.56 205 PHE A C 1
ATOM 1632 O O . PHE A 1 205 ? -5.978 2.413 -9.860 1.00 81.56 205 PHE A O 1
ATOM 1639 N N . ASP A 1 206 ? -6.529 1.261 -8.005 1.00 72.31 206 ASP A N 1
ATOM 1640 C CA . ASP A 1 206 ? -7.947 1.079 -8.360 1.00 72.31 206 ASP A CA 1
ATOM 1641 C C . ASP A 1 206 ? -8.874 2.134 -7.721 1.00 72.31 206 ASP A C 1
ATOM 1643 O O . ASP A 1 206 ? -9.992 2.325 -8.193 1.00 72.31 206 ASP A O 1
ATOM 1647 N N . GLU A 1 207 ? -8.435 2.833 -6.665 1.00 56.16 207 GLU A N 1
ATOM 1648 C CA . GLU A 1 207 ? -9.199 3.917 -6.009 1.00 56.16 207 GLU A CA 1
ATOM 1649 C C . GLU A 1 207 ? -8.929 5.326 -6.597 1.00 56.16 207 GLU A C 1
ATOM 1651 O O . GLU A 1 207 ? -9.231 6.329 -5.948 1.00 56.16 207 GLU A O 1
ATOM 1656 N N . ALA A 1 208 ? -8.389 5.416 -7.822 1.00 46.38 208 ALA A N 1
ATOM 1657 C CA . ALA A 1 208 ? -8.146 6.678 -8.542 1.00 46.38 208 ALA A CA 1
ATOM 1658 C C . ALA A 1 208 ? -9.271 7.060 -9.522 1.00 46.38 208 ALA A C 1
ATOM 1660 O O . ALA A 1 208 ? -9.738 6.182 -10.283 1.00 46.38 208 ALA A O 1
#

Foldseek 3Di:
DDDDDDDDDDDDPPPPPPPPPDCPLQPLQKDKWFFDDDPNFTFTWDWDFDAPPDALVVCQQFFAPDDPVCVVVQLVVQCVQCVVCPDRRDDDGRDIGIRTHDTDDPPPADCSVVRMGIDRSVVGGCVVVLLQVQWDWDFDAPPDALLVLLCVAQNDPPDLSSVLQVSSQCSQCVVCPDSRDDDGRDIGIGGHNCSCVDPCNCVSRVVD

Radius of gyration: 24.48 Å; chains: 1; bounding box: 45×92×53 Å